Protein AF-A0A6G2DAB9-F1 (afdb_monomer)

Structure (mmCIF, N/CA/C/O backbone):
data_AF-A0A6G2DAB9-F1
#
_entry.id   AF-A0A6G2DAB9-F1
#
loop_
_atom_site.group_PDB
_atom_site.id
_atom_site.type_symbol
_atom_site.label_atom_id
_atom_site.label_alt_id
_atom_site.label_comp_id
_atom_site.label_asym_id
_atom_site.label_entity_id
_atom_site.label_seq_id
_atom_site.pdbx_PDB_ins_code
_atom_site.Cartn_x
_atom_site.Cartn_y
_atom_site.Cartn_z
_atom_site.occupancy
_atom_site.B_iso_or_equiv
_atom_site.auth_seq_id
_atom_site.auth_comp_id
_atom_site.auth_asym_id
_atom_site.auth_atom_id
_atom_site.pdbx_PDB_model_num
ATOM 1 N N . MET A 1 1 ? 15.845 13.151 -18.694 1.00 89.69 1 MET A N 1
ATOM 2 C CA . MET A 1 1 ? 15.745 11.701 -18.415 1.00 89.69 1 MET A CA 1
ATOM 3 C C . MET A 1 1 ? 14.285 11.336 -18.323 1.00 89.69 1 MET A C 1
ATOM 5 O O . MET A 1 1 ? 13.542 12.091 -17.696 1.00 89.69 1 MET A O 1
ATOM 9 N N . LYS A 1 2 ? 13.896 10.218 -18.931 1.00 93.94 2 LYS A N 1
ATOM 10 C CA . LYS A 1 2 ? 12.526 9.715 -18.904 1.00 93.94 2 LYS A CA 1
ATOM 11 C C . LYS A 1 2 ? 12.480 8.292 -18.353 1.00 93.94 2 LYS A C 1
ATOM 13 O O . LYS A 1 2 ? 13.452 7.550 -18.479 1.00 93.94 2 LYS A O 1
ATOM 18 N N . VAL A 1 3 ? 11.355 7.914 -17.763 1.00 96.38 3 VAL A N 1
ATOM 19 C CA . VAL A 1 3 ? 11.037 6.535 -17.371 1.00 96.38 3 VAL A CA 1
ATOM 20 C C . VAL A 1 3 ? 9.708 6.157 -18.009 1.00 96.38 3 VAL A C 1
ATOM 22 O O . VAL A 1 3 ? 8.808 6.987 -18.091 1.00 96.38 3 VAL A O 1
ATOM 25 N N . ARG A 1 4 ? 9.565 4.913 -18.457 1.00 97.38 4 ARG A N 1
ATOM 26 C CA . ARG A 1 4 ? 8.278 4.355 -18.881 1.00 97.38 4 ARG A CA 1
ATOM 27 C C . ARG A 1 4 ? 8.070 2.968 -18.294 1.00 97.38 4 ARG A C 1
ATOM 29 O O . ARG A 1 4 ? 9.035 2.256 -18.013 1.00 97.38 4 ARG A O 1
ATOM 36 N N . TYR A 1 5 ? 6.806 2.601 -18.158 1.00 98.25 5 TYR A N 1
ATOM 37 C CA . TYR A 1 5 ? 6.356 1.350 -17.565 1.00 98.25 5 TYR A CA 1
ATOM 38 C C . TYR A 1 5 ? 5.652 0.543 -18.644 1.00 98.25 5 TYR A C 1
ATOM 40 O O . TYR A 1 5 ? 4.740 1.057 -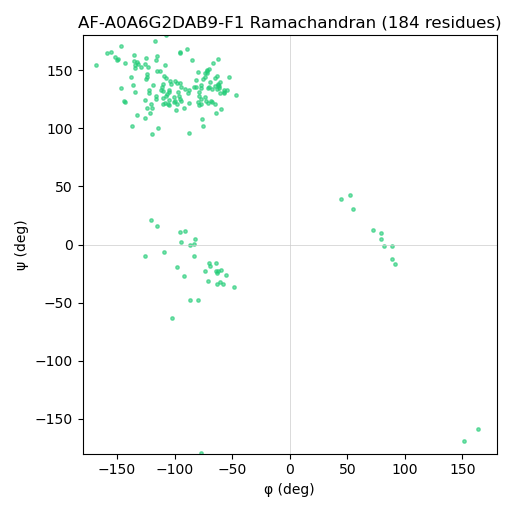19.294 1.00 98.25 5 TYR A O 1
ATOM 48 N N . VAL A 1 6 ? 6.099 -0.688 -18.863 1.00 98.19 6 VAL A N 1
ATOM 49 C CA . VAL A 1 6 ? 5.565 -1.564 -19.908 1.00 98.19 6 VAL A CA 1
ATOM 50 C C . VAL A 1 6 ? 5.281 -2.957 -19.364 1.00 98.19 6 VAL A C 1
ATOM 52 O O . VAL A 1 6 ? 5.867 -3.365 -18.359 1.00 98.19 6 VAL A O 1
ATOM 55 N N . ASP A 1 7 ? 4.391 -3.686 -20.029 1.00 98.00 7 ASP A N 1
ATOM 56 C CA . ASP A 1 7 ? 4.236 -5.121 -19.808 1.00 98.00 7 ASP A CA 1
ATOM 57 C C . ASP A 1 7 ? 5.345 -5.938 -20.496 1.00 98.00 7 ASP A C 1
ATOM 59 O O . ASP A 1 7 ? 6.233 -5.401 -21.162 1.00 98.00 7 ASP A O 1
ATOM 63 N N . GLU A 1 8 ? 5.286 -7.262 -20.356 1.00 96.88 8 GLU A N 1
ATOM 64 C CA . GLU A 1 8 ? 6.243 -8.194 -20.966 1.00 96.88 8 GLU A CA 1
ATOM 65 C C . GLU A 1 8 ? 6.231 -8.190 -22.504 1.00 96.88 8 GLU A C 1
ATOM 67 O O . GLU A 1 8 ? 7.171 -8.685 -23.120 1.00 96.88 8 GLU A O 1
ATOM 72 N N . GLN A 1 9 ? 5.190 -7.638 -23.133 1.00 96.12 9 GLN A N 1
ATOM 73 C CA . GLN A 1 9 ? 5.093 -7.465 -24.583 1.00 96.12 9 GLN A CA 1
ATOM 74 C C . GLN A 1 9 ? 5.561 -6.069 -25.030 1.00 96.12 9 GLN A C 1
ATOM 76 O O . GLN A 1 9 ? 5.505 -5.753 -26.218 1.00 96.12 9 GLN A O 1
ATOM 81 N N . GLY A 1 10 ? 6.019 -5.224 -24.099 1.00 95.44 10 GLY A N 1
ATOM 82 C CA . GLY A 1 10 ? 6.454 -3.858 -24.370 1.00 95.44 10 GLY A CA 1
ATOM 83 C C . GLY A 1 10 ? 5.308 -2.854 -24.526 1.00 95.44 10 GLY A C 1
ATOM 84 O O . GLY A 1 10 ? 5.553 -1.716 -24.932 1.00 95.44 10 GLY A O 1
ATOM 85 N N . ARG A 1 11 ? 4.062 -3.231 -24.212 1.00 96.62 11 ARG A N 1
ATOM 86 C CA . ARG A 1 11 ? 2.914 -2.315 -24.257 1.00 96.62 11 ARG A CA 1
ATOM 87 C C . ARG A 1 11 ? 2.938 -1.406 -23.036 1.00 96.62 11 ARG A C 1
ATOM 89 O O . ARG A 1 11 ? 3.193 -1.861 -21.925 1.00 96.62 11 ARG A O 1
ATOM 96 N N . LEU A 1 12 ? 2.658 -0.121 -23.240 1.00 97.50 12 LEU A N 1
ATOM 97 C CA . LEU A 1 12 ? 2.648 0.871 -22.165 1.00 97.50 12 LEU A CA 1
ATOM 98 C C . LEU A 1 12 ? 1.567 0.568 -21.124 1.00 97.50 12 LEU A C 1
ATOM 100 O O . LEU A 1 12 ? 0.409 0.326 -21.465 1.00 97.50 12 LEU A O 1
ATOM 104 N N . LEU A 1 13 ? 1.953 0.647 -19.852 1.00 97.56 13 LEU A N 1
ATOM 105 C CA . LEU A 1 13 ? 1.062 0.494 -18.711 1.00 97.56 13 LEU A CA 1
ATOM 106 C C . LEU A 1 13 ? 0.580 1.860 -18.224 1.00 97.56 13 LEU A C 1
ATOM 108 O O . LEU A 1 13 ? 1.370 2.740 -17.881 1.00 97.56 13 LEU A O 1
ATOM 112 N N . SER A 1 14 ? -0.739 2.019 -18.140 1.00 95.50 14 SER A N 1
ATOM 113 C CA . SER A 1 14 ? -1.374 3.212 -17.579 1.00 95.50 14 SER A CA 1
ATOM 114 C C . SER A 1 14 ? -1.525 3.061 -16.071 1.00 95.50 14 SER A C 1
ATOM 116 O O . SER A 1 14 ? -2.478 2.443 -15.603 1.00 95.50 14 SER A O 1
ATOM 118 N N . LEU A 1 15 ? -0.586 3.608 -15.301 1.00 95.81 15 LEU A N 1
ATOM 119 C CA . LEU A 1 15 ? -0.609 3.549 -13.838 1.00 95.81 15 LEU A CA 1
ATOM 120 C C . LEU A 1 15 ? -1.856 4.249 -13.277 1.00 95.81 15 LEU A C 1
ATOM 122 O O . LEU A 1 15 ? -2.177 5.369 -13.668 1.00 95.81 15 LEU A O 1
ATOM 126 N N . LYS A 1 16 ? -2.532 3.606 -12.317 1.00 94.88 16 LYS A N 1
ATOM 127 C CA . LYS A 1 16 ? -3.641 4.206 -11.557 1.00 94.88 16 LYS A CA 1
ATOM 128 C C . LYS A 1 16 ? -3.154 5.291 -10.590 1.00 94.88 16 LYS A C 1
ATOM 130 O O . LYS A 1 16 ? -3.889 6.227 -10.300 1.00 94.88 16 LYS A O 1
ATOM 135 N N . ASN A 1 17 ? -1.934 5.139 -10.076 1.00 92.12 17 ASN A N 1
ATOM 136 C CA . ASN A 1 17 ? -1.260 6.115 -9.229 1.00 92.12 17 ASN A CA 1
ATOM 137 C C . ASN A 1 17 ? 0.171 6.301 -9.736 1.00 92.12 17 ASN A C 1
ATOM 139 O O . ASN A 1 17 ? 0.986 5.386 -9.637 1.00 92.12 17 ASN A O 1
ATOM 143 N N . ASP A 1 18 ? 0.454 7.477 -10.277 1.00 94.12 18 ASP A N 1
ATOM 144 C CA . ASP A 1 18 ? 1.765 7.880 -10.781 1.00 94.12 18 ASP A CA 1
ATOM 145 C C . ASP A 1 18 ? 2.383 9.044 -9.987 1.00 94.12 18 ASP A C 1
ATOM 147 O O . ASP A 1 18 ? 3.367 9.664 -10.404 1.00 94.12 18 ASP A O 1
ATOM 151 N N . THR A 1 19 ? 1.844 9.304 -8.794 1.00 91.81 19 THR A N 1
ATOM 152 C CA . THR A 1 19 ? 2.362 10.318 -7.875 1.00 91.81 19 THR A CA 1
ATOM 153 C C . THR A 1 19 ? 3.826 10.038 -7.541 1.00 91.81 19 THR A C 1
ATOM 155 O O . THR A 1 19 ? 4.196 8.925 -7.173 1.00 91.81 19 THR A O 1
ATOM 158 N N . GLY A 1 20 ? 4.670 11.066 -7.639 1.00 90.38 20 GLY A N 1
ATOM 159 C CA . GLY A 1 20 ? 6.094 10.971 -7.303 1.00 90.38 20 GLY A CA 1
ATOM 160 C C . GLY A 1 20 ? 6.977 10.376 -8.403 1.00 90.38 20 GLY A C 1
ATOM 161 O O . GLY A 1 20 ? 8.196 10.324 -8.232 1.00 90.38 20 GLY A O 1
ATOM 162 N N . ILE A 1 21 ? 6.410 9.979 -9.548 1.00 94.06 21 ILE A N 1
ATOM 163 C CA . ILE A 1 21 ? 7.203 9.465 -10.666 1.00 94.06 21 ILE A CA 1
ATOM 164 C C . ILE A 1 21 ? 7.842 10.609 -11.464 1.00 94.06 21 ILE A C 1
ATOM 166 O O . ILE A 1 21 ? 9.038 10.578 -11.756 1.00 94.06 21 ILE A O 1
ATOM 170 N N . GLY A 1 22 ? 7.059 11.633 -11.800 1.00 92.38 22 GLY A N 1
ATOM 171 C CA . GLY A 1 22 ? 7.504 12.767 -12.607 1.00 92.38 22 GLY A CA 1
ATOM 172 C C . GLY A 1 22 ? 6.367 13.386 -13.415 1.00 92.38 22 GLY A C 1
ATOM 173 O O . GLY A 1 22 ? 5.200 13.064 -13.210 1.00 92.38 22 GLY A O 1
ATOM 174 N N . GLU A 1 23 ? 6.714 14.274 -14.344 1.00 93.88 23 GLU A N 1
ATOM 175 C CA . GLU A 1 23 ? 5.753 14.884 -15.273 1.00 93.88 23 GLU A CA 1
ATOM 176 C C . GLU A 1 23 ? 5.433 13.895 -16.400 1.00 93.88 23 GLU A C 1
ATOM 178 O O . GLU A 1 23 ? 6.340 13.461 -17.112 1.00 93.88 23 GLU A O 1
ATOM 183 N N . LYS A 1 24 ? 4.159 13.515 -16.537 1.00 94.62 24 LYS A N 1
ATOM 184 C CA . LYS A 1 24 ? 3.695 12.570 -17.557 1.00 94.62 24 LYS A CA 1
ATOM 185 C C . LYS A 1 24 ? 3.550 13.254 -18.915 1.00 94.62 24 LYS A C 1
ATOM 187 O O . LYS A 1 24 ? 2.907 14.296 -19.022 1.00 94.62 24 LYS A O 1
ATOM 192 N N . GLU A 1 25 ? 4.095 12.635 -19.951 1.00 94.00 25 GLU A N 1
ATOM 193 C CA . GLU A 1 25 ? 3.938 13.045 -21.345 1.00 94.00 25 GLU A CA 1
ATOM 194 C C . GLU A 1 25 ? 2.794 12.281 -22.034 1.00 94.00 25 GLU A C 1
ATOM 196 O O . GLU A 1 25 ? 2.301 11.258 -21.550 1.00 94.00 25 GLU A O 1
ATOM 201 N N . SER A 1 26 ? 2.352 12.780 -23.191 1.00 93.06 26 SER A N 1
ATOM 202 C CA . SER A 1 26 ? 1.262 12.177 -23.975 1.00 93.06 26 SER A CA 1
ATOM 203 C C . SER A 1 26 ? 1.592 10.783 -24.514 1.00 93.06 26 SER A C 1
ATOM 205 O O . SER A 1 26 ? 0.681 10.001 -24.772 1.00 93.06 26 SER A O 1
ATOM 207 N N . ASP A 1 27 ? 2.879 10.459 -24.653 1.00 91.69 27 ASP A N 1
ATOM 208 C CA . ASP A 1 27 ? 3.379 9.144 -25.064 1.00 91.69 27 ASP A CA 1
ATOM 209 C C . ASP A 1 27 ? 3.457 8.132 -23.904 1.00 91.69 27 ASP A C 1
ATOM 211 O O . ASP A 1 27 ? 3.946 7.020 -24.088 1.00 91.69 27 ASP A O 1
ATOM 215 N N . GLY A 1 28 ? 2.995 8.504 -22.704 1.00 91.88 28 GLY A N 1
ATOM 216 C CA . GLY A 1 28 ? 3.000 7.647 -21.520 1.00 91.88 28 GLY A CA 1
ATOM 217 C C . GLY A 1 28 ? 4.350 7.549 -20.805 1.00 91.88 28 GLY A C 1
ATOM 218 O O . GLY A 1 28 ? 4.465 6.794 -19.838 1.00 91.88 28 GLY A O 1
ATOM 219 N N . THR A 1 29 ? 5.368 8.296 -21.241 1.00 95.44 29 THR A N 1
ATOM 220 C CA . THR A 1 29 ? 6.634 8.409 -20.510 1.00 95.44 29 THR A CA 1
ATOM 22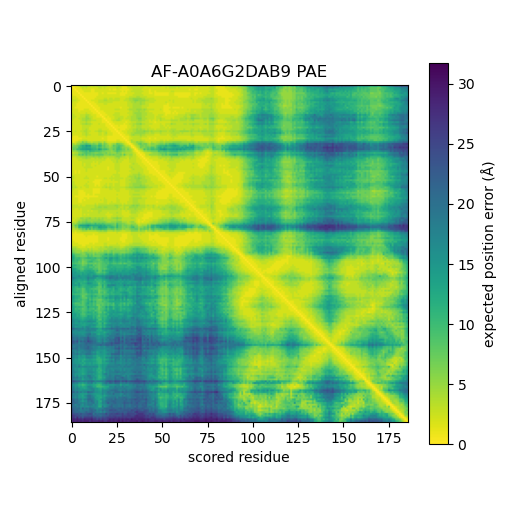1 C C . THR A 1 29 ? 6.567 9.485 -19.422 1.00 95.44 29 THR A C 1
ATOM 223 O O . THR A 1 29 ? 5.708 10.366 -19.426 1.00 95.44 29 THR A O 1
ATOM 226 N N . TYR A 1 30 ? 7.463 9.388 -18.441 1.00 95.62 30 TYR A N 1
ATOM 227 C CA . TYR A 1 30 ? 7.535 10.273 -17.286 1.00 95.62 30 TYR A CA 1
ATOM 228 C C . TYR A 1 30 ? 8.889 10.968 -17.236 1.00 95.62 30 TYR A C 1
ATOM 230 O O . TYR A 1 30 ? 9.931 10.318 -17.123 1.00 95.62 30 TYR A O 1
ATOM 238 N N . ILE A 1 31 ? 8.890 12.296 -17.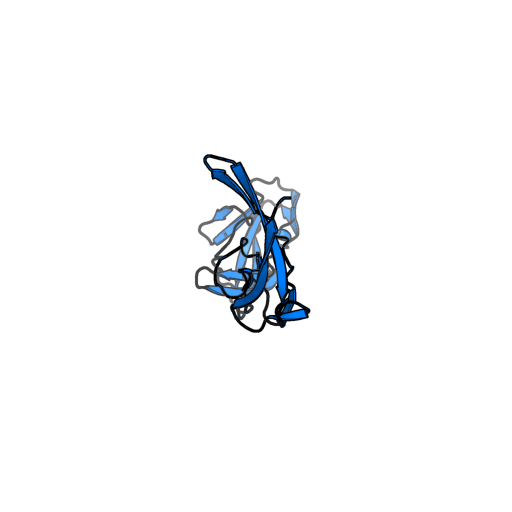264 1.00 93.19 31 ILE A N 1
ATOM 239 C CA . ILE A 1 31 ? 10.092 13.111 -17.106 1.00 93.19 31 ILE A CA 1
ATOM 240 C C . ILE A 1 31 ? 10.471 13.126 -15.621 1.00 93.19 31 ILE A C 1
ATOM 242 O O . ILE A 1 31 ? 9.820 13.778 -14.806 1.00 93.19 31 ILE A O 1
ATOM 246 N N . THR A 1 32 ? 11.555 12.432 -15.270 1.00 89.69 32 THR A N 1
ATOM 247 C CA . THR A 1 32 ? 12.025 12.308 -13.875 1.00 89.69 32 THR A CA 1
ATOM 248 C C . THR A 1 32 ? 13.034 13.381 -13.485 1.00 89.69 32 THR A C 1
ATOM 250 O O . THR A 1 32 ? 13.156 13.735 -12.319 1.00 89.69 32 THR A O 1
ATOM 253 N N . ASN A 1 33 ? 13.777 13.898 -14.465 1.00 81.88 33 ASN A N 1
ATOM 254 C CA . ASN A 1 33 ? 14.790 14.928 -14.272 1.00 81.88 33 ASN A CA 1
ATOM 255 C C . ASN A 1 33 ? 14.652 15.964 -15.390 1.00 81.88 33 ASN A C 1
ATOM 257 O O . ASN A 1 33 ? 15.059 15.718 -16.534 1.00 81.88 33 ASN A O 1
ATOM 261 N N . LYS A 1 34 ? 14.041 17.105 -15.059 1.00 79.56 34 LYS A N 1
ATOM 262 C CA . LYS A 1 34 ? 13.788 18.217 -15.983 1.00 79.56 34 LYS A CA 1
ATOM 263 C C . LYS A 1 34 ? 15.037 19.099 -16.084 1.00 79.56 34 LYS A C 1
ATOM 265 O O . LYS A 1 34 ? 15.637 19.425 -15.065 1.00 79.56 34 LYS A O 1
ATOM 270 N N . LYS A 1 35 ? 15.410 19.494 -17.310 1.00 73.75 35 LYS A N 1
ATOM 271 C CA . LYS A 1 35 ? 16.451 20.507 -17.602 1.00 73.75 35 LYS A CA 1
ATOM 272 C C . LYS A 1 35 ? 17.819 20.265 -16.920 1.00 73.75 35 LYS A C 1
ATOM 274 O O . LYS A 1 35 ? 18.424 21.201 -16.412 1.00 73.75 35 LYS A O 1
ATOM 279 N N . GLN A 1 36 ? 18.304 19.022 -16.896 1.00 77.56 36 GLN A N 1
ATOM 280 C CA . GLN A 1 36 ? 19.645 18.708 -16.377 1.00 77.56 36 GLN A CA 1
ATOM 281 C C . GLN A 1 36 ? 20.740 19.015 -17.406 1.00 77.56 36 GLN A C 1
ATOM 283 O O . GLN A 1 36 ? 20.514 18.875 -18.609 1.00 77.56 36 GLN A O 1
ATOM 288 N N . LEU A 1 37 ? 21.922 19.403 -16.922 1.00 85.25 37 LEU A N 1
ATOM 289 C CA . LEU A 1 37 ? 23.104 19.610 -17.755 1.00 85.25 37 LEU A CA 1
ATOM 290 C C . LEU A 1 37 ? 23.655 18.265 -18.253 1.00 85.25 37 LEU A C 1
ATOM 292 O O . LEU A 1 37 ? 23.544 17.230 -17.591 1.00 85.25 37 LEU A O 1
ATOM 296 N N . ILE A 1 38 ? 24.271 18.283 -19.434 1.00 86.06 38 ILE A N 1
ATOM 297 C CA . ILE A 1 38 ? 25.007 17.129 -19.958 1.00 86.06 38 ILE A CA 1
ATOM 298 C C . ILE A 1 38 ? 26.171 16.821 -19.006 1.00 86.06 38 ILE A C 1
ATOM 300 O O . ILE A 1 38 ? 26.851 17.727 -18.531 1.00 86.06 38 ILE A O 1
ATOM 304 N N . GLY A 1 39 ? 26.392 15.539 -18.725 1.00 85.12 39 GLY A N 1
ATOM 305 C CA . GLY A 1 39 ? 27.423 15.061 -17.806 1.00 85.12 39 GLY A CA 1
ATOM 306 C C . GLY A 1 39 ? 26.976 14.951 -16.347 1.00 85.12 39 GLY A C 1
ATOM 307 O O . GLY A 1 39 ? 27.661 14.293 -15.571 1.00 85.12 39 GLY A O 1
ATOM 308 N N . THR A 1 40 ? 25.824 15.513 -15.961 1.00 90.94 40 THR A N 1
ATOM 309 C CA . THR A 1 40 ? 25.283 15.337 -14.604 1.00 90.94 40 THR A CA 1
ATOM 310 C C . THR A 1 40 ? 24.821 13.897 -14.387 1.00 90.94 40 THR A C 1
ATOM 312 O O . THR A 1 40 ? 24.224 13.295 -15.282 1.00 90.94 40 THR A O 1
ATOM 315 N N . SER A 1 41 ? 25.073 13.336 -13.204 1.00 92.50 41 SER A N 1
ATOM 316 C CA . SER A 1 41 ? 24.590 12.001 -12.858 1.00 92.50 41 SER A CA 1
ATOM 317 C C . SER A 1 41 ? 23.077 11.988 -12.620 1.00 92.50 41 SER A C 1
ATOM 319 O O . SER A 1 41 ? 22.481 12.970 -12.182 1.00 92.50 41 SER A O 1
ATOM 321 N N . TYR A 1 42 ? 22.434 10.864 -12.920 1.00 92.12 42 TYR A N 1
ATOM 322 C CA . TYR A 1 42 ? 21.027 10.616 -12.633 1.00 92.12 42 TYR A CA 1
ATOM 323 C C . TYR A 1 42 ? 20.860 9.284 -11.902 1.00 92.12 42 TYR A C 1
ATOM 325 O O . TYR A 1 42 ? 21.647 8.349 -12.072 1.00 92.12 42 TYR A O 1
ATOM 333 N N . ASN A 1 43 ? 19.792 9.196 -11.113 1.00 93.56 43 ASN A N 1
ATOM 334 C CA . ASN A 1 43 ? 19.350 7.977 -10.453 1.00 93.56 43 ASN A CA 1
ATOM 335 C C . ASN A 1 43 ? 17.818 7.953 -10.448 1.00 93.56 43 ASN A C 1
ATOM 337 O O . ASN A 1 43 ? 17.190 8.889 -9.963 1.00 93.56 43 ASN A O 1
ATOM 341 N N . VAL A 1 44 ? 17.231 6.904 -11.022 1.00 94.38 44 VAL A N 1
ATOM 342 C CA . VAL A 1 44 ? 15.776 6.680 -11.055 1.00 94.38 44 VAL A CA 1
ATOM 343 C C . VAL A 1 44 ? 15.386 5.366 -10.377 1.00 94.38 44 VAL A C 1
ATOM 345 O O . VAL A 1 44 ? 14.323 4.812 -10.640 1.00 94.38 44 VAL A O 1
ATOM 348 N N . THR A 1 45 ? 16.244 4.837 -9.504 1.00 95.50 45 THR A N 1
ATOM 349 C CA . THR A 1 45 ? 15.983 3.581 -8.781 1.00 95.50 45 THR A CA 1
ATOM 350 C C . THR A 1 45 ? 14.727 3.684 -7.917 1.00 95.50 45 THR A C 1
ATOM 352 O O . THR A 1 45 ? 13.992 2.715 -7.787 1.00 95.50 45 THR A O 1
ATOM 355 N N . ASP A 1 46 ? 14.427 4.869 -7.390 1.00 94.81 46 ASP A N 1
ATOM 356 C CA . ASP A 1 46 ? 13.211 5.145 -6.620 1.00 94.81 46 ASP A CA 1
ATOM 357 C C . ASP A 1 46 ? 11.930 5.141 -7.477 1.00 94.81 46 ASP A C 1
ATOM 359 O O . ASP A 1 46 ? 10.828 5.018 -6.952 1.00 94.81 46 ASP A O 1
ATOM 363 N N . LYS A 1 47 ? 12.067 5.225 -8.806 1.00 95.12 47 LYS A N 1
ATOM 364 C CA . LYS A 1 47 ? 10.963 5.118 -9.774 1.00 95.12 47 LYS A CA 1
ATOM 365 C C . LYS A 1 47 ? 10.613 3.671 -10.106 1.00 95.12 47 LYS A C 1
ATOM 367 O O . LYS A 1 47 ? 9.591 3.415 -10.744 1.00 95.12 47 LYS A O 1
ATOM 372 N N . LYS A 1 48 ? 11.434 2.715 -9.665 1.00 95.44 48 LYS A N 1
ATOM 373 C CA . LYS A 1 48 ? 11.126 1.290 -9.732 1.00 95.44 48 LYS A CA 1
ATOM 374 C C . LYS A 1 48 ? 10.108 0.944 -8.648 1.00 95.44 48 LYS A C 1
ATOM 376 O O . LYS A 1 48 ? 10.451 0.754 -7.485 1.00 95.44 48 LYS A O 1
ATOM 381 N N . LEU A 1 49 ? 8.853 0.806 -9.055 1.00 95.81 49 LEU A N 1
ATOM 382 C CA . LEU A 1 49 ? 7.792 0.307 -8.186 1.00 95.81 49 LEU A CA 1
ATOM 383 C C . LEU A 1 49 ? 7.915 -1.210 -8.058 1.00 95.81 49 LEU A C 1
ATOM 385 O O . LEU A 1 49 ? 8.054 -1.878 -9.078 1.00 95.81 49 LEU A O 1
ATOM 389 N N . SER A 1 50 ? 7.810 -1.767 -6.851 1.00 94.69 50 SER A N 1
ATOM 390 C CA . SER A 1 50 ? 7.752 -3.229 -6.667 1.00 94.69 50 SER A CA 1
ATOM 391 C C . SER A 1 50 ? 6.510 -3.837 -7.321 1.00 94.69 50 SER A C 1
ATOM 393 O O . SER A 1 50 ? 6.545 -4.953 -7.836 1.00 94.69 50 SER A O 1
ATOM 395 N N . SER A 1 51 ? 5.411 -3.084 -7.317 1.00 94.81 51 SER A N 1
ATOM 396 C CA . SER A 1 51 ? 4.163 -3.437 -7.982 1.00 94.81 51 SER A CA 1
ATOM 397 C C . SER A 1 51 ? 3.349 -2.191 -8.305 1.00 94.81 51 SER A C 1
ATOM 399 O O . SER A 1 51 ? 3.623 -1.114 -7.774 1.00 94.81 51 SER A O 1
ATOM 401 N N . MET A 1 52 ? 2.348 -2.339 -9.163 1.00 94.75 52 MET A N 1
ATOM 402 C CA . MET A 1 52 ? 1.411 -1.274 -9.500 1.00 94.75 52 MET A CA 1
ATOM 403 C C . MET A 1 52 ? 0.041 -1.845 -9.852 1.00 94.75 52 MET A C 1
ATOM 405 O O . MET A 1 52 ? -0.090 -3.006 -10.233 1.00 94.75 52 MET A O 1
ATOM 409 N N . THR A 1 53 ? -0.978 -0.996 -9.768 1.00 95.31 53 THR A N 1
ATOM 410 C CA . THR A 1 53 ? -2.284 -1.240 -10.388 1.00 95.31 53 THR A CA 1
ATOM 411 C C . THR A 1 53 ? -2.454 -0.266 -11.538 1.00 95.31 53 THR A C 1
ATOM 413 O O . THR A 1 53 ? -2.101 0.910 -11.419 1.00 95.31 53 THR A O 1
ATOM 416 N N . THR A 1 54 ? -2.991 -0.753 -12.643 1.00 96.69 54 THR A N 1
ATOM 417 C CA . THR A 1 54 ? -3.264 0.053 -13.832 1.00 96.69 54 THR A CA 1
ATOM 418 C C . THR A 1 54 ? -4.707 0.557 -13.842 1.00 96.69 54 THR A C 1
ATOM 420 O O . THR A 1 54 ? -5.537 0.135 -13.035 1.00 96.69 54 THR A O 1
ATOM 423 N N . THR A 1 55 ? -5.010 1.536 -14.693 1.00 95.69 55 THR A N 1
ATOM 424 C CA . THR A 1 55 ? -6.332 2.186 -14.760 1.00 95.69 55 THR A CA 1
ATOM 425 C C . THR A 1 55 ? -7.464 1.232 -15.142 1.00 95.69 55 THR A C 1
ATOM 427 O O . THR A 1 55 ? -8.612 1.505 -14.807 1.00 95.69 55 THR A O 1
ATOM 430 N N . ASP A 1 56 ? -7.154 0.118 -15.807 1.00 94.69 56 ASP A N 1
ATOM 431 C CA . ASP A 1 56 ? -8.097 -0.960 -16.137 1.00 94.69 56 ASP A CA 1
ATOM 432 C C . ASP A 1 56 ? -8.312 -1.960 -14.977 1.00 94.69 56 ASP A C 1
ATOM 434 O O . ASP A 1 56 ? -9.090 -2.903 -15.101 1.00 94.69 56 ASP A O 1
ATOM 438 N N . GLY A 1 57 ? -7.646 -1.747 -13.837 1.00 91.62 57 GLY A N 1
ATOM 439 C CA . GLY A 1 57 ? -7.748 -2.583 -12.644 1.00 91.62 57 GLY A CA 1
ATOM 440 C C . GLY A 1 57 ? -6.775 -3.761 -12.598 1.00 91.62 57 GLY A C 1
ATOM 441 O O . GLY A 1 57 ? -6.758 -4.466 -11.590 1.00 91.62 57 GLY A O 1
ATOM 442 N N . LYS A 1 58 ? -5.935 -3.969 -13.618 1.00 95.50 58 LYS A N 1
ATOM 443 C CA . LYS A 1 58 ? -4.944 -5.051 -13.605 1.00 95.50 58 LYS A CA 1
ATOM 444 C C . LYS A 1 58 ? -3.778 -4.745 -12.674 1.00 95.50 58 LYS A C 1
ATOM 446 O O . LYS A 1 58 ? -3.316 -3.599 -12.587 1.00 95.50 58 LYS A O 1
ATOM 451 N N . TYR A 1 59 ? -3.278 -5.787 -12.016 1.00 95.88 59 TYR A N 1
ATOM 452 C CA . TYR A 1 59 ? -2.143 -5.716 -11.105 1.00 95.88 59 TYR A CA 1
ATOM 453 C C . TYR A 1 59 ? -0.884 -6.288 -11.751 1.00 95.88 59 TYR A C 1
ATOM 455 O O . TYR A 1 59 ? -0.916 -7.283 -12.471 1.00 95.88 59 TYR A O 1
ATOM 463 N N . TYR A 1 60 ? 0.234 -5.626 -11.490 1.00 97.50 60 TYR A N 1
ATOM 464 C CA . TYR A 1 60 ? 1.506 -5.922 -12.120 1.00 97.50 60 TYR A CA 1
ATOM 465 C C . TYR A 1 60 ? 2.623 -5.916 -11.083 1.00 97.50 60 TYR A C 1
ATOM 467 O O . TYR A 1 60 ? 2.694 -5.016 -10.243 1.00 97.50 60 TYR A O 1
ATOM 475 N N . THR A 1 61 ? 3.531 -6.888 -11.163 1.00 97.38 61 THR A N 1
ATOM 476 C CA . THR A 1 61 ? 4.742 -6.947 -10.331 1.00 97.38 61 THR A CA 1
ATOM 477 C C . THR A 1 61 ? 5.981 -6.664 -11.169 1.00 97.38 61 THR A C 1
ATOM 479 O O . THR A 1 61 ? 6.034 -7.004 -12.352 1.00 97.38 61 THR A O 1
ATOM 482 N N . PHE A 1 62 ? 6.970 -5.989 -10.580 1.00 98.00 62 PHE A N 1
ATOM 483 C CA . PHE A 1 62 ? 8.216 -5.689 -11.281 1.00 98.00 62 PHE A CA 1
ATOM 484 C C . PHE A 1 62 ? 8.914 -6.982 -11.697 1.00 98.00 62 PHE A C 1
ATOM 486 O O . PHE A 1 62 ? 9.124 -7.869 -10.867 1.00 98.00 62 PHE A O 1
ATOM 493 N N . LYS A 1 63 ? 9.309 -7.057 -12.968 1.00 97.56 63 LYS A N 1
ATOM 494 C CA . LYS A 1 63 ? 10.091 -8.167 -13.507 1.00 97.56 63 LYS A CA 1
ATOM 495 C C . LYS A 1 63 ? 11.550 -7.756 -13.647 1.00 97.56 63 LYS A C 1
ATOM 497 O O . LYS A 1 63 ? 12.412 -8.299 -12.960 1.00 97.56 63 LYS A O 1
ATOM 502 N N . GLU A 1 64 ? 11.816 -6.772 -14.498 1.00 97.56 64 GLU A N 1
ATOM 503 C CA . GLU A 1 64 ? 13.174 -6.361 -14.847 1.00 97.56 64 GLU A CA 1
ATOM 504 C C . GLU A 1 64 ? 13.230 -4.933 -15.400 1.00 97.56 64 GLU A C 1
ATOM 506 O O . GLU A 1 64 ? 12.214 -4.332 -15.748 1.00 97.56 64 GLU A O 1
ATOM 511 N N . ALA A 1 65 ? 14.436 -4.370 -15.453 1.00 97.31 65 ALA A N 1
ATOM 512 C CA . ALA A 1 65 ? 14.705 -3.193 -16.270 1.00 97.31 65 ALA A CA 1
ATOM 513 C C . ALA A 1 65 ? 15.169 -3.681 -17.647 1.00 97.31 65 ALA A C 1
ATOM 515 O O . ALA A 1 65 ? 16.013 -4.573 -17.718 1.00 97.31 65 ALA A O 1
ATOM 516 N N . ASP A 1 66 ? 14.625 -3.109 -18.718 1.00 96.75 66 ASP A N 1
ATOM 517 C CA . ASP A 1 66 ? 14.968 -3.502 -20.086 1.00 96.75 66 ASP A CA 1
ATOM 518 C C . ASP A 1 66 ? 16.434 -3.168 -20.382 1.00 96.75 66 ASP A C 1
ATOM 520 O O . ASP A 1 66 ? 16.848 -2.003 -20.325 1.00 96.75 66 ASP A O 1
ATOM 524 N N . THR A 1 67 ? 17.208 -4.195 -20.724 1.00 93.19 67 THR A N 1
ATOM 525 C CA . THR A 1 67 ? 18.640 -4.103 -21.022 1.00 93.19 67 THR A CA 1
ATOM 526 C C . THR A 1 67 ? 18.933 -3.365 -22.327 1.00 93.19 67 THR A C 1
ATOM 528 O O . THR A 1 67 ? 20.049 -2.881 -22.503 1.00 93.19 67 THR A O 1
ATOM 531 N N . ASN A 1 68 ? 17.941 -3.223 -23.212 1.00 93.06 68 ASN A N 1
ATOM 532 C CA . ASN A 1 68 ? 18.044 -2.431 -24.441 1.00 93.06 68 ASN A CA 1
ATOM 533 C C . ASN A 1 68 ? 17.703 -0.947 -24.221 1.00 93.06 68 ASN A C 1
ATOM 535 O O . ASN A 1 68 ? 17.729 -0.155 -25.165 1.00 93.06 68 ASN A O 1
ATOM 539 N N . SER A 1 69 ? 17.358 -0.558 -22.990 1.00 94.00 69 SER A N 1
ATOM 540 C CA . SER A 1 69 ? 17.039 0.819 -22.613 1.00 94.00 69 SER A CA 1
ATOM 541 C C . SER A 1 69 ? 18.150 1.456 -21.771 1.00 94.00 69 SER A C 1
ATOM 543 O O . SER A 1 69 ? 19.182 0.843 -21.497 1.00 94.00 69 SER A O 1
ATOM 545 N N . ALA A 1 70 ? 17.977 2.717 -21.366 1.00 93.94 70 ALA A N 1
ATOM 546 C CA . ALA A 1 70 ? 18.928 3.339 -20.452 1.00 93.94 70 ALA A CA 1
ATOM 547 C C . ALA A 1 70 ? 18.917 2.643 -19.076 1.00 93.94 70 ALA A C 1
ATOM 549 O O . ALA A 1 70 ? 17.863 2.265 -18.565 1.00 93.94 70 ALA A O 1
ATOM 550 N N . SER A 1 71 ? 20.089 2.531 -18.447 1.00 94.81 71 SER A N 1
ATOM 551 C CA . SER A 1 71 ? 20.233 2.020 -17.078 1.00 94.81 71 SER A CA 1
ATOM 552 C C . SER A 1 71 ? 19.513 2.898 -16.041 1.00 94.81 71 SER A C 1
ATOM 554 O O . SER A 1 71 ? 19.282 4.082 -16.263 1.00 94.81 71 SER A O 1
ATOM 556 N N . LEU A 1 72 ? 19.212 2.346 -14.858 1.00 94.12 72 LEU A N 1
ATOM 557 C CA . LEU A 1 72 ? 18.591 3.088 -13.739 1.00 94.12 72 LEU A CA 1
ATOM 558 C C . LEU A 1 72 ? 19.464 4.231 -13.196 1.00 94.12 72 LEU A C 1
ATOM 560 O O . LEU A 1 72 ? 18.959 5.176 -12.585 1.00 94.12 72 LEU A O 1
ATOM 564 N N . THR A 1 73 ? 20.775 4.127 -13.384 1.00 94.00 73 THR A N 1
ATOM 565 C CA . THR A 1 73 ? 21.764 5.117 -12.971 1.00 94.00 73 THR A CA 1
ATOM 566 C C . THR A 1 73 ? 22.746 5.367 -14.106 1.00 94.00 73 THR A C 1
ATOM 568 O O . THR A 1 73 ? 22.993 4.502 -14.948 1.00 94.00 73 THR A O 1
ATOM 571 N N . GLY A 1 74 ? 23.312 6.567 -14.145 1.00 92.19 74 GLY A N 1
ATOM 572 C CA . GLY A 1 74 ? 24.313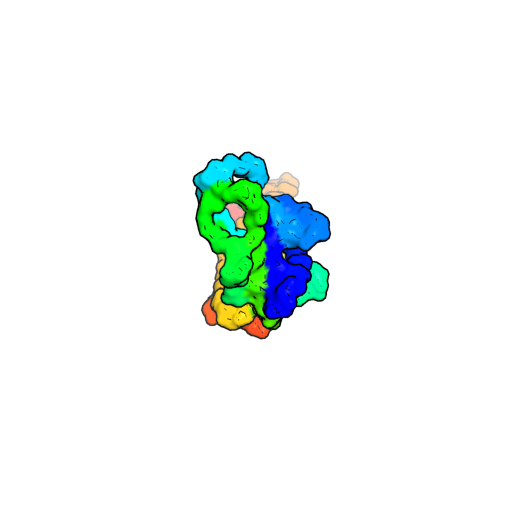 6.933 -15.140 1.00 92.19 74 GLY A CA 1
ATOM 573 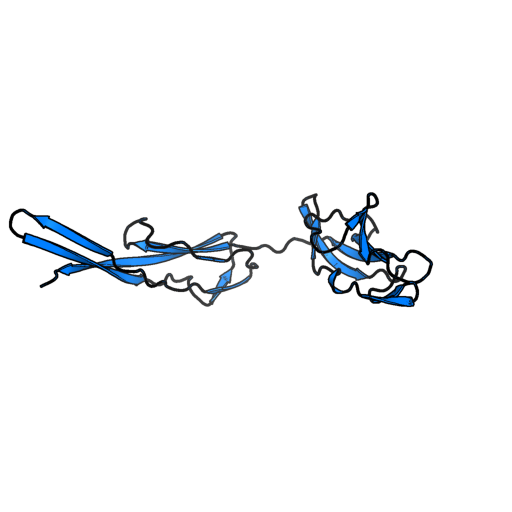C C . GLY A 1 74 ? 24.496 8.439 -15.211 1.00 92.19 74 GLY A C 1
ATOM 574 O O . GLY A 1 74 ? 24.135 9.147 -14.280 1.00 92.19 74 GLY A O 1
ATOM 575 N N . ASN A 1 75 ? 25.020 8.932 -16.331 1.00 91.31 75 ASN A N 1
ATOM 576 C CA . ASN A 1 75 ? 25.164 10.367 -16.593 1.00 91.31 75 ASN A CA 1
ATOM 577 C C . ASN A 1 75 ? 24.240 10.806 -17.729 1.00 91.31 75 ASN A C 1
ATOM 579 O O . ASN A 1 75 ? 23.945 10.020 -18.625 1.00 91.31 75 ASN A O 1
ATOM 583 N N . ILE A 1 76 ? 23.761 12.043 -17.713 1.00 86.94 76 ILE A N 1
ATOM 584 C CA . ILE A 1 76 ? 22.983 12.625 -18.808 1.00 86.94 76 ILE A CA 1
ATOM 585 C C . ILE A 1 76 ? 23.908 12.851 -20.011 1.00 86.94 76 ILE A C 1
ATOM 587 O O . ILE A 1 76 ? 25.025 13.338 -19.856 1.00 86.94 76 ILE A O 1
ATOM 591 N N . VAL A 1 77 ? 23.451 12.496 -21.211 1.00 85.38 77 VAL A N 1
ATOM 592 C CA . VAL A 1 77 ? 24.136 12.798 -22.483 1.00 85.38 77 VAL A CA 1
ATOM 593 C C . VAL A 1 77 ? 23.259 13.701 -23.345 1.00 85.38 77 VAL A C 1
ATOM 595 O O . VAL A 1 77 ? 22.127 13.998 -22.966 1.00 85.38 77 VAL A O 1
ATOM 598 N N . SER A 1 78 ? 23.788 14.146 -24.485 1.00 76.44 78 SER A N 1
ATOM 599 C CA . SER A 1 78 ? 23.077 14.989 -25.453 1.00 76.44 78 SER A CA 1
ATOM 600 C C . SER A 1 78 ? 21.787 14.355 -25.980 1.00 76.44 78 SER A C 1
ATOM 602 O O . SER A 1 78 ? 20.816 15.067 -26.219 1.00 76.44 78 SER A O 1
ATOM 604 N N . GLU A 1 79 ? 21.750 13.031 -26.133 1.00 76.19 79 GLU A N 1
ATOM 605 C CA . GLU A 1 79 ? 20.551 12.302 -26.544 1.00 76.19 79 GLU A CA 1
ATOM 606 C C . GLU A 1 79 ? 19.603 12.055 -25.364 1.00 76.19 79 GLU A C 1
ATOM 608 O O . GLU A 1 79 ? 20.005 11.657 -24.264 1.00 76.19 79 GLU A O 1
ATOM 613 N N . GLY A 1 80 ? 18.309 12.282 -25.598 1.00 76.75 80 GLY A N 1
ATOM 614 C CA . GLY A 1 80 ? 17.268 11.987 -24.623 1.00 76.75 80 GLY A CA 1
ATOM 615 C C . GLY A 1 80 ? 17.266 10.501 -24.268 1.00 76.75 80 GLY A C 1
ATOM 616 O O . GLY A 1 80 ? 17.008 9.655 -25.115 1.00 76.75 80 GLY A O 1
ATOM 617 N N . ARG A 1 81 ? 17.538 10.182 -23.001 1.00 87.62 81 ARG A N 1
ATOM 618 C CA . ARG A 1 81 ? 17.501 8.807 -22.492 1.00 87.62 81 ARG A CA 1
ATOM 619 C C . ARG A 1 81 ? 16.163 8.468 -21.851 1.00 87.62 81 ARG A C 1
ATOM 621 O O . ARG A 1 81 ? 15.628 9.268 -21.073 1.00 87.62 81 ARG A O 1
ATOM 628 N N . THR A 1 82 ? 15.710 7.250 -22.128 1.00 93.62 82 THR A N 1
ATOM 629 C CA . THR A 1 82 ? 14.510 6.644 -21.553 1.00 93.62 82 THR A CA 1
ATOM 630 C C . THR A 1 82 ? 14.869 5.305 -20.924 1.00 93.62 82 THR A C 1
ATOM 632 O O . THR A 1 82 ? 15.418 4.424 -21.584 1.00 93.62 82 THR A O 1
ATOM 635 N N . VAL A 1 83 ? 14.540 5.160 -19.647 1.00 96.38 83 VAL A N 1
ATOM 636 C CA . VAL A 1 83 ? 14.602 3.898 -18.909 1.00 96.38 83 VAL A CA 1
ATOM 637 C C . VAL A 1 83 ? 13.271 3.176 -19.085 1.00 96.38 83 VAL A C 1
ATOM 639 O O . VAL A 1 83 ? 12.213 3.776 -18.879 1.00 96.38 83 VAL A O 1
ATOM 642 N N . THR A 1 84 ? 13.308 1.898 -19.449 1.00 98.12 84 THR A N 1
ATOM 643 C CA . THR A 1 84 ? 12.103 1.068 -19.574 1.00 98.12 84 THR A CA 1
ATOM 644 C C . THR A 1 84 ? 12.061 0.052 -18.440 1.00 98.12 84 THR A C 1
ATOM 646 O O . THR A 1 84 ? 12.985 -0.741 -18.266 1.00 98.12 84 THR A O 1
ATOM 649 N N . LEU A 1 85 ? 10.989 0.091 -17.650 1.00 98.31 85 LEU A N 1
ATOM 650 C CA . LEU A 1 85 ? 10.742 -0.843 -16.558 1.00 98.31 85 LEU A CA 1
ATOM 651 C C . LEU A 1 85 ? 9.653 -1.826 -16.985 1.00 98.31 85 LEU A C 1
ATOM 653 O O . LEU A 1 85 ? 8.538 -1.411 -17.307 1.00 98.31 85 LEU A O 1
ATOM 657 N N . VAL A 1 86 ? 9.993 -3.112 -16.988 1.00 98.44 86 VAL A N 1
ATOM 658 C CA . VAL A 1 86 ? 9.132 -4.203 -17.446 1.00 98.44 86 VAL A CA 1
ATOM 659 C C . VAL A 1 86 ? 8.435 -4.838 -16.253 1.00 98.44 86 VAL A C 1
ATOM 661 O O . VAL A 1 86 ? 9.058 -5.194 -15.245 1.00 98.44 86 VAL A O 1
ATOM 664 N N . TYR A 1 87 ? 7.127 -5.006 -16.385 1.00 98.44 87 TYR A N 1
ATOM 665 C CA . TYR A 1 87 ? 6.273 -5.596 -15.374 1.00 98.44 87 TYR A CA 1
ATOM 666 C C . TYR A 1 87 ? 5.510 -6.791 -15.934 1.00 98.44 87 TYR A C 1
ATOM 668 O O . TYR A 1 87 ? 5.117 -6.812 -17.097 1.00 98.44 87 TYR A O 1
ATOM 676 N N . ARG A 1 88 ? 5.267 -7.778 -15.077 1.00 98.19 88 ARG A N 1
ATOM 677 C CA . ARG A 1 88 ? 4.448 -8.952 -15.393 1.00 98.19 88 ARG A CA 1
ATOM 678 C C . ARG A 1 88 ? 3.071 -8.814 -14.763 1.00 98.19 88 ARG A C 1
ATOM 680 O O . ARG A 1 88 ? 2.974 -8.381 -13.611 1.00 98.19 88 ARG A O 1
ATOM 687 N N . GLU A 1 89 ? 2.024 -9.173 -15.501 1.00 97.31 89 GLU A N 1
ATOM 688 C CA . GLU A 1 89 ? 0.668 -9.246 -14.946 1.00 97.31 89 GLU A CA 1
ATOM 689 C C . GLU A 1 89 ? 0.655 -10.306 -13.834 1.00 97.31 89 GLU A C 1
ATOM 691 O O . GLU A 1 89 ? 1.340 -11.330 -13.903 1.00 97.31 89 GLU A O 1
ATOM 696 N N . SER A 1 90 ? -0.021 -10.024 -12.729 1.00 93.56 90 SER A N 1
ATOM 697 C CA . SER A 1 90 ? -0.077 -10.898 -11.558 1.00 93.56 90 SER A CA 1
ATOM 698 C C . SER A 1 90 ? -1.404 -10.698 -10.841 1.00 93.56 90 SER A C 1
ATOM 700 O O . SER A 1 90 ? -2.032 -9.649 -10.967 1.00 93.56 90 SER A O 1
ATOM 702 N N . GLU A 1 91 ? -1.824 -11.676 -10.047 1.00 90.38 91 GLU A N 1
ATOM 703 C CA . GLU A 1 91 ? -2.974 -11.480 -9.168 1.00 90.38 91 GLU A CA 1
ATOM 704 C C . GLU A 1 91 ? -2.629 -10.453 -8.085 1.00 90.38 91 GLU A C 1
ATOM 706 O O . GLU A 1 91 ? -1.549 -10.493 -7.486 1.00 90.38 91 GLU A O 1
ATOM 711 N N . ALA A 1 92 ? -3.541 -9.507 -7.855 1.00 87.00 92 ALA A N 1
ATOM 712 C CA . ALA A 1 92 ? -3.398 -8.569 -6.755 1.00 87.00 92 ALA A CA 1
ATOM 713 C C . ALA A 1 92 ? -3.369 -9.347 -5.432 1.00 87.00 92 ALA A C 1
ATOM 715 O O . ALA A 1 92 ? -4.148 -10.293 -5.267 1.00 87.00 92 ALA A O 1
ATOM 716 N N . PRO A 1 93 ? -2.517 -8.957 -4.468 1.00 82.19 93 PRO A N 1
ATOM 717 C CA . PRO A 1 93 ? -2.572 -9.560 -3.151 1.00 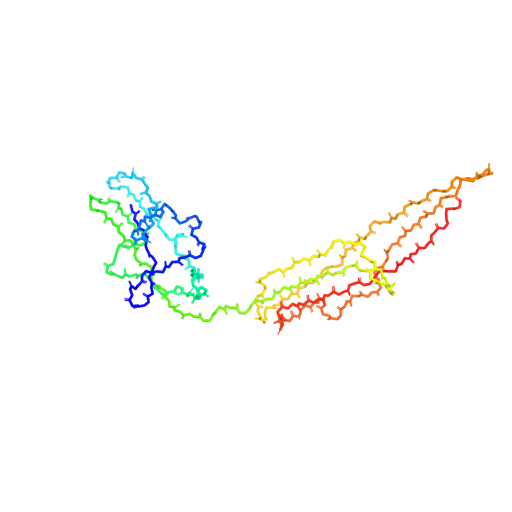82.19 93 PRO A CA 1
ATOM 718 C C . PRO A 1 93 ? -3.978 -9.362 -2.591 1.00 82.19 93 PRO A C 1
ATOM 720 O O . PRO A 1 93 ? -4.513 -8.252 -2.592 1.00 82.19 93 PRO A O 1
ATOM 723 N N . THR A 1 94 ? -4.584 -10.442 -2.106 1.00 84.06 94 THR A N 1
ATOM 724 C CA . THR A 1 94 ? -5.816 -10.298 -1.340 1.00 84.06 94 THR A CA 1
ATOM 725 C C . THR A 1 94 ? -5.445 -9.611 -0.031 1.00 84.06 94 THR A C 1
ATOM 727 O O . THR A 1 94 ? -4.562 -10.076 0.698 1.00 84.06 94 THR A O 1
ATOM 730 N N . THR A 1 95 ? -6.090 -8.486 0.252 1.00 86.50 95 THR A N 1
ATOM 731 C CA . THR A 1 95 ? -5.932 -7.767 1.512 1.00 86.50 95 THR A CA 1
ATOM 732 C C . THR A 1 95 ? -7.237 -7.765 2.292 1.00 86.50 95 THR A C 1
ATOM 734 O O . THR A 1 95 ? -8.318 -8.026 1.760 1.00 86.50 95 THR A O 1
ATOM 737 N N . ALA A 1 96 ? -7.133 -7.485 3.583 1.00 86.06 96 ALA A N 1
ATOM 738 C CA . ALA A 1 96 ? -8.267 -7.298 4.457 1.00 86.06 96 ALA A CA 1
ATOM 739 C C . ALA A 1 96 ? -8.098 -6.084 5.354 1.00 86.06 96 ALA A C 1
ATOM 741 O O . ALA A 1 96 ? -6.993 -5.610 5.623 1.00 86.06 96 ALA A O 1
ATOM 742 N N . THR A 1 97 ? -9.227 -5.657 5.903 1.00 89.56 97 THR A N 1
ATOM 743 C CA . THR A 1 97 ? -9.268 -4.636 6.943 1.00 89.56 97 THR A CA 1
ATOM 744 C C . THR A 1 97 ? -9.605 -5.262 8.291 1.00 89.56 97 THR A C 1
ATOM 746 O O . THR A 1 97 ? -10.621 -5.942 8.425 1.00 89.56 97 THR A O 1
ATOM 749 N N . VAL A 1 98 ? -8.794 -5.004 9.317 1.00 89.75 98 VAL A N 1
ATOM 750 C CA . VAL A 1 98 ? -9.121 -5.313 10.717 1.00 89.75 98 VAL A CA 1
ATOM 751 C C . VAL A 1 98 ? -9.691 -4.063 11.377 1.00 89.75 98 VAL A C 1
ATOM 753 O O . VAL A 1 98 ? -9.072 -3.002 11.355 1.00 89.75 98 VAL A O 1
ATOM 756 N N . THR A 1 99 ? -10.859 -4.185 11.999 1.00 91.75 99 THR A N 1
ATOM 757 C CA . THR A 1 99 ? -11.511 -3.109 12.753 1.00 91.75 99 THR A CA 1
ATOM 758 C C . THR A 1 99 ? -11.704 -3.523 14.206 1.00 91.75 99 THR A C 1
ATOM 760 O O . THR A 1 99 ? -12.435 -4.469 14.506 1.00 91.75 99 THR A O 1
ATOM 763 N N . ALA A 1 100 ? -11.074 -2.789 15.121 1.00 91.19 100 ALA A N 1
ATOM 764 C CA . ALA A 1 100 ? -11.293 -2.922 16.555 1.00 91.19 100 ALA A CA 1
ATOM 765 C C . ALA A 1 100 ? -12.385 -1.946 17.006 1.00 91.19 100 ALA A C 1
ATOM 767 O O . ALA A 1 100 ? -12.226 -0.731 16.893 1.00 91.19 100 ALA A O 1
ATOM 768 N N . ASN A 1 101 ? -13.489 -2.481 17.522 1.00 91.00 101 ASN A N 1
ATOM 769 C CA . ASN A 1 101 ? -14.617 -1.715 18.035 1.00 91.00 101 ASN A CA 1
ATOM 770 C C . ASN A 1 101 ? -14.675 -1.774 19.565 1.00 91.00 101 ASN A C 1
ATOM 772 O O . ASN A 1 101 ? -14.423 -2.821 20.168 1.00 91.00 101 ASN A O 1
ATOM 776 N N . TYR A 1 102 ? -15.071 -0.657 20.177 1.00 90.88 102 TYR A N 1
ATOM 777 C CA . TYR A 1 102 ? -15.180 -0.493 21.626 1.00 90.88 102 TYR A CA 1
ATOM 778 C C . TYR A 1 102 ? -16.627 -0.158 21.980 1.00 90.88 102 TYR A C 1
ATOM 780 O O . TYR A 1 102 ? -17.045 1.000 21.904 1.00 90.88 102 TYR A O 1
ATOM 788 N N . TYR A 1 103 ? -17.398 -1.184 22.330 1.00 90.44 103 TYR A N 1
ATOM 789 C CA . TYR A 1 103 ? -18.809 -1.046 22.684 1.00 90.44 103 TYR A CA 1
ATOM 790 C C . TYR A 1 103 ? -19.018 -1.258 24.180 1.00 90.44 103 TYR A C 1
ATOM 792 O O . TYR A 1 103 ? -18.258 -1.960 24.855 1.00 90.44 103 TYR A O 1
ATOM 800 N N . LYS A 1 104 ? -20.083 -0.668 24.707 1.00 88.44 104 LYS A N 1
ATOM 801 C CA . LYS A 1 104 ? -20.553 -0.959 26.058 1.00 88.44 104 LYS A CA 1
ATOM 802 C C . LYS A 1 104 ? -21.157 -2.364 26.123 1.00 88.44 104 LYS A C 1
ATOM 804 O O . LYS A 1 104 ? -21.953 -2.737 25.265 1.00 88.44 104 LYS A O 1
ATOM 809 N N . GLU A 1 105 ? -20.794 -3.116 27.161 1.00 88.19 105 GLU A N 1
ATOM 810 C CA . GLU A 1 105 ? -21.257 -4.479 27.453 1.00 88.19 105 GLU A CA 1
ATOM 811 C C . GLU A 1 105 ? -22.782 -4.585 27.311 1.00 88.19 105 GLU A C 1
ATOM 813 O O . GLU A 1 105 ? -23.526 -3.773 27.864 1.00 88.19 105 GLU A O 1
ATOM 818 N N . GLY A 1 106 ? -23.235 -5.575 26.538 1.00 84.50 106 GLY A N 1
ATOM 819 C CA . GLY A 1 106 ? -24.660 -5.825 26.305 1.00 84.50 106 GLY A CA 1
ATOM 820 C C . GLY A 1 106 ? -25.371 -4.806 25.404 1.00 84.50 106 GLY A C 1
ATOM 821 O O . GLY A 1 106 ? -26.596 -4.810 25.356 1.00 84.50 106 GLY A O 1
ATOM 822 N N . SER A 1 107 ? -24.650 -3.927 24.697 1.00 87.56 107 SER A N 1
ATOM 823 C CA . SER A 1 107 ? -25.249 -2.941 23.784 1.00 87.56 107 SER A CA 1
ATOM 824 C C . SER A 1 107 ? -24.362 -2.638 22.569 1.00 87.56 107 SER A C 1
ATOM 826 O O . SER A 1 107 ? -23.193 -3.012 22.528 1.00 87.56 107 SER A O 1
ATOM 828 N N . GLN A 1 108 ? -24.906 -1.905 21.592 1.00 85.94 108 GLN A N 1
ATOM 829 C CA . GLN A 1 108 ? -24.153 -1.351 20.454 1.00 85.94 108 GLN A CA 1
ATOM 830 C C . GLN A 1 108 ? -23.700 0.105 20.691 1.00 85.94 108 GLN A C 1
ATOM 832 O O . GLN A 1 108 ? -23.245 0.776 19.765 1.00 85.94 108 GLN A O 1
ATOM 837 N N . GLU A 1 109 ? -23.819 0.614 21.924 1.00 89.56 109 GLU A N 1
ATOM 838 C CA . GLU A 1 109 ? -23.366 1.960 22.290 1.00 89.56 109 GLU A CA 1
ATOM 839 C C . GLU A 1 109 ? -21.839 2.043 22.139 1.00 89.56 109 GLU A C 1
ATOM 841 O O . GLU A 1 109 ? -21.092 1.360 22.848 1.00 89.56 109 GLU A O 1
ATOM 846 N N . LYS A 1 110 ? -21.373 2.854 21.184 1.00 91.31 110 LYS A N 1
ATOM 847 C CA . LYS A 1 110 ? -19.949 3.049 20.891 1.00 91.31 110 LYS A CA 1
ATOM 848 C C . LYS A 1 110 ? -19.327 3.974 21.935 1.00 91.31 110 LYS A C 1
ATOM 850 O O . LYS A 1 110 ? -19.750 5.115 22.079 1.00 91.31 110 LYS A O 1
ATOM 855 N N . LEU A 1 111 ? -18.313 3.477 22.640 1.00 90.44 111 LEU A N 1
ATOM 856 C CA . LEU A 1 111 ? -17.635 4.201 23.722 1.00 90.44 111 LEU A CA 1
ATOM 857 C C . LEU A 1 111 ? -16.338 4.885 23.275 1.00 90.44 111 LEU A C 1
ATOM 859 O O . LEU A 1 111 ? -15.865 5.800 23.941 1.00 90.44 111 LEU A O 1
ATOM 863 N N . ALA A 1 112 ? -15.765 4.457 22.150 1.00 90.88 112 ALA A N 1
ATOM 864 C CA . ALA A 1 112 ? -14.648 5.124 21.490 1.00 90.88 112 ALA A CA 1
ATOM 865 C C . ALA A 1 112 ? -14.653 4.864 19.988 1.00 90.88 112 ALA A C 1
ATOM 867 O O . ALA A 1 112 ? -15.244 3.896 19.507 1.00 90.88 112 ALA A O 1
ATOM 868 N N . GLU A 1 113 ? -13.935 5.714 19.256 1.00 92.56 113 GLU A N 1
ATOM 869 C CA . GLU A 1 113 ? -13.628 5.499 17.845 1.00 92.56 113 GLU A CA 1
ATOM 870 C C . GLU A 1 113 ? -12.989 4.134 17.592 1.00 92.56 113 GLU A C 1
ATOM 872 O O . GLU A 1 113 ? -12.217 3.620 18.407 1.00 92.56 113 GLU A O 1
ATOM 877 N N . SER A 1 114 ? -13.337 3.556 16.445 1.00 92.12 114 SER A N 1
ATOM 878 C CA . SER A 1 114 ? -12.801 2.266 16.027 1.00 92.12 114 SER A CA 1
ATOM 879 C C . SER A 1 114 ? -11.373 2.451 15.539 1.00 92.12 114 SER A C 1
ATOM 881 O O . SER A 1 114 ? -11.077 3.435 14.865 1.00 92.12 114 SER A O 1
ATOM 883 N N . VAL A 1 115 ? -10.502 1.491 15.827 1.00 92.62 115 VAL A N 1
ATOM 884 C CA . VAL A 1 115 ? -9.155 1.465 15.248 1.00 92.62 115 VAL A CA 1
ATOM 885 C C . VAL A 1 115 ? -9.193 0.588 14.007 1.00 92.62 115 VAL A C 1
ATOM 887 O O . VAL A 1 115 ? -9.594 -0.574 14.085 1.00 92.62 115 VAL A O 1
ATOM 890 N N . ILE A 1 116 ? -8.789 1.152 12.871 1.00 91.94 116 ILE A N 1
ATOM 891 C CA . ILE A 1 116 ? -8.819 0.491 11.566 1.00 91.94 116 ILE A CA 1
ATOM 892 C C . ILE A 1 116 ? -7.381 0.207 11.131 1.00 91.94 116 ILE A C 1
ATOM 894 O O . ILE A 1 116 ? -6.551 1.111 11.086 1.00 91.94 116 ILE A O 1
ATOM 898 N N . LYS A 1 117 ? -7.097 -1.055 10.805 1.00 89.56 117 LYS A N 1
ATOM 899 C CA . LYS A 1 117 ? -5.861 -1.501 10.155 1.00 89.56 117 LYS A CA 1
ATOM 900 C C . LYS A 1 117 ? -6.233 -2.026 8.770 1.00 89.56 117 LYS A C 1
ATOM 902 O O . LYS A 1 117 ? -6.779 -3.123 8.665 1.00 89.56 117 LYS A O 1
ATOM 907 N N . ALA A 1 118 ? -6.026 -1.205 7.747 1.00 90.06 118 ALA A N 1
ATOM 908 C CA . ALA A 1 118 ? -6.357 -1.520 6.358 1.00 90.06 118 ALA A CA 1
ATOM 909 C C . ALA A 1 118 ? -5.189 -2.212 5.637 1.00 90.06 118 ALA A C 1
ATOM 911 O O . ALA A 1 118 ? -4.072 -2.243 6.152 1.00 90.06 118 ALA A O 1
ATOM 912 N N . ASP A 1 119 ? -5.476 -2.751 4.450 1.00 87.44 119 ASP A N 1
ATOM 913 C CA . ASP A 1 119 ? -4.496 -3.312 3.510 1.00 87.44 119 ASP A CA 1
ATOM 914 C C . ASP A 1 119 ? -3.581 -4.401 4.097 1.00 87.44 119 ASP A C 1
ATOM 916 O O . ASP A 1 119 ? -2.442 -4.587 3.669 1.00 87.44 119 ASP A O 1
ATOM 920 N N . LEU A 1 120 ? -4.086 -5.162 5.072 1.00 88.38 120 LEU A N 1
ATOM 921 C CA . LEU A 1 120 ? -3.353 -6.282 5.653 1.00 88.38 120 LEU A CA 1
ATOM 922 C C . LEU A 1 120 ? -3.408 -7.478 4.705 1.00 88.38 120 LEU A C 1
ATOM 924 O O . LEU A 1 120 ? -4.495 -7.915 4.333 1.00 88.38 120 LEU A O 1
ATOM 928 N N . ALA A 1 121 ? -2.256 -8.028 4.332 1.00 86.06 121 ALA A N 1
ATOM 929 C CA . ALA A 1 121 ? -2.198 -9.204 3.470 1.00 86.06 121 ALA A CA 1
ATOM 930 C C . ALA A 1 121 ? -2.880 -10.415 4.131 1.00 86.06 121 ALA A C 1
ATOM 932 O O . ALA A 1 121 ? -2.657 -10.698 5.311 1.00 86.06 121 ALA A O 1
ATOM 933 N N . ILE A 1 122 ? -3.679 -11.171 3.371 1.00 84.88 122 ILE A N 1
ATOM 934 C CA . ILE A 1 122 ? -4.189 -12.465 3.848 1.00 84.88 122 ILE A CA 1
ATOM 935 C C . ILE A 1 122 ? -2.999 -13.346 4.277 1.00 84.88 122 ILE A C 1
ATOM 937 O O . ILE A 1 122 ? -1.995 -13.449 3.576 1.00 84.88 122 ILE A O 1
ATOM 941 N N . GLY A 1 123 ? -3.104 -13.966 5.452 1.00 81.75 123 GLY A N 1
ATOM 942 C CA . GLY A 1 123 ? -2.065 -14.786 6.073 1.00 81.75 123 GLY A CA 1
ATOM 943 C C . GLY A 1 123 ? -1.123 -14.031 7.015 1.00 81.75 123 GLY A C 1
ATOM 944 O O . GLY A 1 123 ? -0.491 -14.680 7.846 1.00 81.75 123 GLY A O 1
ATOM 945 N N . SER A 1 124 ? -1.056 -12.693 6.967 1.00 85.75 124 SER A N 1
ATOM 946 C CA . SER A 1 124 ? -0.230 -11.929 7.912 1.00 85.75 124 SER A CA 1
ATOM 947 C C . SER A 1 124 ? -0.818 -11.963 9.322 1.00 85.75 124 SER A C 1
ATOM 949 O O . SER A 1 124 ? -2.039 -12.023 9.488 1.00 85.75 124 SER A O 1
ATOM 951 N N . GLU A 1 125 ? 0.027 -11.867 10.346 1.00 89.50 125 GLU A N 1
ATOM 952 C CA . GLU A 1 125 ? -0.445 -11.717 11.722 1.00 89.50 125 GLU A CA 1
ATOM 953 C C . GLU A 1 125 ? -1.000 -10.313 11.987 1.00 89.50 125 GLU A C 1
ATOM 955 O O . GLU A 1 125 ? -0.508 -9.315 11.459 1.00 89.50 125 GLU A O 1
ATOM 960 N N . TYR A 1 126 ? -2.006 -10.223 12.856 1.00 87.56 126 TYR A N 1
ATOM 961 C CA . TYR A 1 126 ? -2.476 -8.955 13.400 1.00 87.56 126 TYR A CA 1
ATOM 962 C C . TYR A 1 126 ? -2.716 -9.030 14.907 1.00 87.56 126 TYR A C 1
ATOM 964 O O . TYR A 1 126 ? -2.955 -10.086 15.501 1.00 87.56 126 TYR A O 1
ATOM 972 N N . THR A 1 127 ? -2.695 -7.851 15.523 1.00 88.12 127 THR A N 1
ATOM 973 C CA . THR A 1 127 ? -3.084 -7.632 16.915 1.00 88.12 127 THR A CA 1
ATOM 974 C C . THR A 1 127 ? -4.026 -6.440 17.014 1.00 88.12 127 THR A C 1
ATOM 976 O O . THR A 1 127 ? -4.012 -5.538 16.172 1.00 88.12 127 THR A O 1
ATOM 979 N N . THR A 1 128 ? -4.844 -6.404 18.058 1.00 88.94 128 THR A N 1
ATOM 980 C CA . THR A 1 128 ? -5.617 -5.219 18.445 1.00 88.94 128 THR A CA 1
ATOM 981 C C . THR A 1 128 ? -5.322 -4.883 19.897 1.00 88.94 128 THR A C 1
ATOM 983 O O . THR A 1 128 ? -4.985 -5.768 20.683 1.00 88.94 128 THR A O 1
ATOM 986 N N . GLU A 1 129 ? -5.510 -3.626 20.278 1.00 86.19 129 GLU A N 1
ATOM 987 C CA . GLU A 1 129 ? -5.253 -3.157 21.640 1.00 86.19 129 GLU A CA 1
ATOM 988 C C . GLU A 1 129 ? -6.545 -2.706 22.324 1.00 86.19 129 GLU A C 1
ATOM 990 O O . GLU A 1 129 ? -7.505 -2.261 21.680 1.00 86.19 129 GLU A O 1
ATOM 995 N N . SER A 1 130 ? -6.594 -2.864 23.648 1.00 85.44 130 SER A N 1
ATOM 996 C CA . SER A 1 130 ? -7.640 -2.261 24.472 1.00 85.44 130 SER A CA 1
ATOM 997 C C . SER A 1 130 ? -7.426 -0.760 24.566 1.00 85.44 130 SER A C 1
ATOM 999 O O . SER A 1 130 ? -6.291 -0.299 24.616 1.00 85.44 130 SER A O 1
ATOM 1001 N N . LYS A 1 131 ? -8.522 -0.009 24.671 1.00 85.56 131 LYS A N 1
ATOM 1002 C CA . LYS A 1 131 ? -8.484 1.429 24.909 1.00 85.56 131 LYS A CA 1
ATOM 1003 C C . LYS A 1 131 ? -9.034 1.724 26.297 1.00 85.56 131 LYS A C 1
ATOM 1005 O O . LYS A 1 131 ? -10.089 1.200 26.659 1.00 85.56 131 LYS A O 1
ATOM 1010 N N . THR A 1 132 ? -8.332 2.559 27.053 1.00 86.88 132 THR A N 1
ATOM 1011 C CA . THR A 1 132 ? -8.879 3.156 28.273 1.00 86.88 132 THR A CA 1
ATOM 1012 C C . THR A 1 132 ? -9.902 4.204 27.861 1.00 86.88 132 THR A C 1
ATOM 1014 O O . THR A 1 132 ? -9.595 5.090 27.065 1.00 86.88 132 THR A O 1
ATOM 1017 N N . ILE A 1 133 ? -11.131 4.070 28.353 1.00 87.50 133 ILE A N 1
ATOM 1018 C CA . ILE A 1 133 ? -12.204 5.023 28.076 1.00 87.50 133 ILE A CA 1
ATOM 1019 C C . ILE A 1 133 ? -12.336 5.948 29.272 1.00 87.50 133 ILE A C 1
ATOM 1021 O O . ILE A 1 133 ? -12.575 5.487 30.390 1.00 87.50 133 ILE A O 1
ATOM 1025 N N . GLU A 1 134 ? -12.205 7.246 29.013 1.00 84.75 134 GLU A N 1
ATOM 1026 C CA . GLU A 1 134 ? -12.393 8.264 30.035 1.00 84.75 134 GLU A CA 1
ATOM 1027 C C . GLU A 1 134 ? -13.788 8.157 30.654 1.00 84.75 134 GLU A C 1
ATOM 1029 O O . GLU A 1 134 ? -14.813 8.016 29.977 1.00 84.75 134 GLU A O 1
ATOM 1034 N N . GLY A 1 135 ? -13.815 8.199 31.983 1.00 84.25 135 GLY A N 1
ATOM 1035 C CA . GLY A 1 135 ? -15.059 8.226 32.729 1.00 84.25 135 GLY A CA 1
ATOM 1036 C C . GLY A 1 135 ? -15.826 9.524 32.484 1.00 84.25 135 GLY A C 1
ATOM 1037 O O . GLY A 1 135 ? -15.252 10.561 32.165 1.00 84.25 135 GLY A O 1
ATOM 1038 N N . LYS A 1 136 ? -17.142 9.492 32.692 1.00 84.50 136 LYS A N 1
ATOM 1039 C CA . LYS A 1 136 ? -17.993 10.686 32.618 1.00 84.50 136 LYS A CA 1
ATOM 1040 C C . LYS A 1 136 ? -18.484 11.066 34.009 1.00 84.50 136 LYS A C 1
ATOM 1042 O O . LYS A 1 136 ? -19.010 10.217 34.732 1.00 84.50 136 LYS A O 1
ATOM 1047 N N . THR A 1 137 ? -18.363 12.344 34.355 1.00 84.38 137 THR A N 1
ATOM 1048 C CA . THR A 1 137 ? -19.004 12.927 35.541 1.00 84.38 137 THR A CA 1
ATOM 1049 C C . THR A 1 137 ? -20.295 13.618 35.121 1.00 84.38 137 THR A C 1
ATOM 1051 O O . THR A 1 137 ? -20.366 14.240 34.063 1.00 84.38 137 THR A O 1
ATOM 1054 N N . THR A 1 138 ? -21.352 13.478 35.911 1.00 84.12 138 THR A N 1
ATOM 1055 C CA . THR A 1 138 ? -22.622 14.175 35.687 1.00 84.12 138 THR A CA 1
ATOM 1056 C C . THR A 1 138 ? -23.104 14.742 37.007 1.00 84.12 138 THR A C 1
ATOM 1058 O O . THR A 1 138 ? -23.118 14.026 38.009 1.00 84.12 138 THR A O 1
ATOM 1061 N N . THR A 1 139 ? -23.481 16.014 36.986 1.00 86.44 139 THR A N 1
ATOM 1062 C CA . THR A 1 139 ? -23.998 16.740 38.141 1.00 86.44 139 THR A CA 1
ATOM 1063 C C . THR A 1 139 ? -25.473 17.029 37.904 1.00 86.44 139 THR A C 1
ATOM 1065 O O . THR A 1 139 ? -25.862 17.382 36.793 1.00 86.44 139 THR A O 1
ATOM 1068 N N . GLU A 1 140 ? -26.293 16.807 38.920 1.00 87.56 140 GLU A N 1
ATOM 1069 C CA . GLU A 1 140 ? -27.727 17.072 38.911 1.00 87.56 140 GLU A CA 1
ATOM 1070 C C . GLU A 1 140 ? -28.033 17.969 40.112 1.00 87.56 140 GLU A C 1
ATOM 1072 O O . GLU A 1 140 ? -27.936 17.517 41.257 1.00 87.56 140 GLU A O 1
ATOM 1077 N N . ASP A 1 141 ? -28.357 19.233 39.844 1.00 86.75 141 ASP A N 1
ATOM 1078 C CA . ASP A 1 141 ? -28.772 20.197 40.861 1.00 86.75 141 ASP A CA 1
ATOM 1079 C C . ASP A 1 141 ? -30.246 19.970 41.202 1.00 86.75 141 ASP A C 1
ATOM 1081 O O . ASP A 1 141 ? -31.118 19.976 40.331 1.00 86.75 141 ASP A O 1
ATOM 1085 N N . LYS A 1 142 ? -30.518 19.727 42.480 1.00 87.62 142 LYS A N 1
ATOM 1086 C CA . LYS A 1 142 ? -31.861 19.628 43.051 1.00 87.62 142 LYS A CA 1
ATOM 1087 C C . LYS A 1 142 ? -32.055 20.754 44.050 1.00 87.62 142 LYS A C 1
ATOM 1089 O O . LYS A 1 142 ? -31.080 21.263 44.594 1.00 87.62 142 LYS A O 1
ATOM 1094 N N . GLU A 1 143 ? -33.317 21.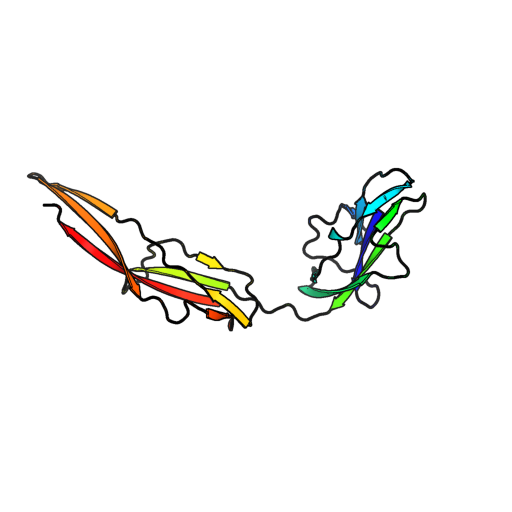068 44.321 1.00 86.56 143 GLU A N 1
ATOM 1095 C CA . GLU A 1 143 ? -33.744 22.162 45.203 1.00 86.56 143 GLU A CA 1
ATOM 1096 C C . GLU A 1 143 ? -32.999 22.173 46.553 1.00 86.56 143 GLU A C 1
ATOM 1098 O O . GLU A 1 143 ? -32.570 23.229 47.004 1.00 86.56 143 GLU A O 1
ATOM 1103 N N . ASP A 1 144 ? -32.699 20.989 47.103 1.00 88.69 144 ASP A N 1
ATOM 1104 C CA . ASP A 1 144 ? -32.033 20.853 48.406 1.00 88.69 144 ASP A CA 1
ATOM 1105 C C . ASP A 1 144 ? -30.575 20.354 48.345 1.00 88.69 144 ASP A C 1
ATOM 1107 O O . ASP A 1 144 ? -29.925 20.225 49.384 1.00 88.69 144 ASP A O 1
ATOM 1111 N N . ARG A 1 145 ? -30.059 19.954 47.169 1.00 83.62 145 ARG A N 1
ATOM 1112 C CA . ARG A 1 145 ? -28.734 19.301 47.060 1.00 83.62 145 ARG A CA 1
ATOM 1113 C C . ARG A 1 145 ? -28.207 19.173 45.638 1.00 83.62 145 ARG A C 1
ATOM 1115 O O . ARG A 1 145 ? -28.955 18.958 44.693 1.00 83.62 145 ARG A O 1
ATOM 1122 N N . VAL A 1 146 ? -26.885 19.109 45.531 1.00 85.88 146 VAL A N 1
ATOM 1123 C CA . VAL A 1 146 ? -26.172 18.771 44.295 1.00 85.88 146 VAL A CA 1
ATOM 1124 C C . VAL A 1 146 ? -25.792 17.289 44.302 1.00 85.88 146 VAL A C 1
ATOM 1126 O O . VAL A 1 146 ? -25.062 16.831 45.180 1.00 85.88 146 VAL A O 1
ATOM 1129 N N . ILE A 1 147 ? -26.254 16.516 43.316 1.00 83.69 147 ILE A N 1
ATOM 1130 C CA . ILE A 1 147 ? -25.881 15.103 43.153 1.00 83.69 147 ILE A CA 1
ATOM 1131 C C . ILE A 1 147 ? -24.779 14.992 42.102 1.00 83.69 147 ILE A C 1
ATOM 1133 O O . ILE A 1 147 ? -25.016 15.229 40.922 1.00 83.69 147 ILE A O 1
ATOM 1137 N N . THR A 1 148 ? -23.588 14.541 42.504 1.00 80.62 148 THR A N 1
ATOM 1138 C CA . THR A 1 148 ? -22.504 14.208 41.564 1.00 80.62 148 THR A CA 1
ATOM 1139 C C . THR A 1 148 ? -22.419 12.697 41.346 1.00 80.62 148 THR A C 1
ATOM 1141 O O . THR A 1 148 ? -22.270 11.929 42.295 1.00 80.62 148 THR A O 1
ATOM 1144 N N . ARG A 1 149 ? -22.454 12.254 40.086 1.00 84.12 149 ARG A N 1
ATOM 1145 C CA . ARG A 1 149 ? -22.295 10.847 39.685 1.00 84.12 149 ARG A CA 1
ATOM 1146 C C . ARG A 1 149 ? -21.034 10.676 38.848 1.00 84.12 149 ARG A C 1
ATOM 1148 O O . ARG A 1 149 ? -20.881 11.356 37.834 1.00 84.12 149 ARG A O 1
ATOM 1155 N N . LYS A 1 150 ? -20.168 9.729 39.225 1.00 83.75 150 LYS A N 1
ATOM 1156 C CA . LYS A 1 150 ? -19.006 9.329 38.420 1.00 83.75 150 LYS A CA 1
ATOM 1157 C C . LYS A 1 150 ? -19.279 7.983 37.751 1.00 83.75 150 LYS A C 1
ATOM 1159 O O . LYS A 1 150 ? -19.598 7.000 3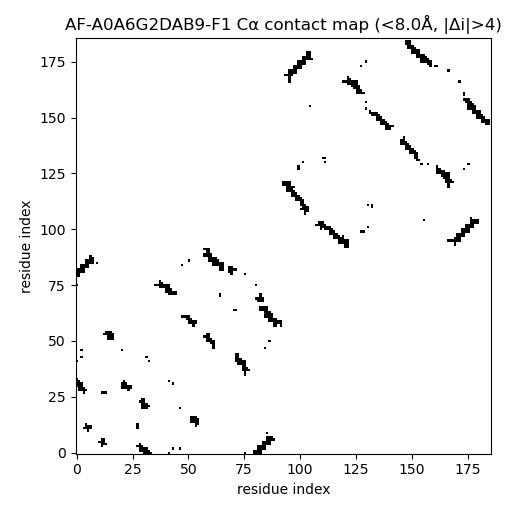8.416 1.00 83.75 150 LYS A O 1
ATOM 1164 N N . THR A 1 151 ? -19.159 7.955 36.428 1.00 84.12 151 THR A N 1
ATOM 1165 C CA . THR A 1 151 ? -19.217 6.740 35.612 1.00 84.12 151 THR A CA 1
ATOM 1166 C C . THR A 1 151 ? -17.812 6.381 35.158 1.00 84.12 151 THR A C 1
ATOM 1168 O O . THR A 1 151 ? -17.122 7.240 34.616 1.00 84.12 151 THR A O 1
ATOM 1171 N N . THR A 1 152 ? -17.409 5.124 35.323 1.00 86.44 152 THR A N 1
ATOM 1172 C CA . THR A 1 152 ? -16.169 4.587 34.733 1.00 86.44 152 THR A CA 1
ATOM 1173 C C . THR A 1 152 ? -16.471 3.354 33.887 1.00 86.44 152 THR A C 1
ATOM 1175 O O . THR A 1 152 ? -17.543 2.754 34.024 1.00 86.44 152 THR A O 1
ATOM 1178 N N . TYR A 1 153 ? -15.542 3.007 32.998 1.00 86.00 153 TYR A N 1
ATOM 1179 C CA . TYR A 1 153 ? -15.649 1.859 32.105 1.00 86.00 153 TYR A CA 1
ATOM 1180 C C . TYR A 1 153 ? -14.471 0.913 32.323 1.00 86.00 153 TYR A C 1
ATOM 1182 O O . TYR A 1 153 ? -13.324 1.354 32.353 1.00 86.00 153 TYR A O 1
ATOM 1190 N N . THR A 1 154 ? -14.746 -0.384 32.446 1.00 85.31 154 THR A N 1
ATOM 1191 C CA . THR A 1 154 ? -13.719 -1.426 32.603 1.00 85.31 154 THR A CA 1
ATOM 1192 C C . THR A 1 154 ? -13.854 -2.490 31.524 1.00 85.31 154 THR A C 1
ATOM 1194 O O . THR A 1 154 ? -14.960 -2.797 31.080 1.00 85.31 154 THR A O 1
ATOM 1197 N N . LEU A 1 155 ? -12.727 -3.033 31.053 1.00 87.75 155 LEU A N 1
ATOM 1198 C CA . LEU A 1 155 ? -12.719 -4.068 30.016 1.00 87.75 155 LEU A CA 1
ATOM 1199 C C . LEU A 1 155 ? -13.326 -5.361 30.561 1.00 87.75 155 LEU A C 1
ATOM 1201 O O . LEU A 1 155 ? -12.839 -5.910 31.543 1.00 87.75 155 LEU A O 1
ATOM 1205 N N . VAL A 1 156 ? -14.375 -5.841 29.899 1.00 84.88 156 VAL A N 1
ATOM 1206 C CA . VAL A 1 156 ? -15.084 -7.076 30.264 1.00 84.88 156 VAL A CA 1
ATOM 1207 C C . VAL A 1 156 ? -14.424 -8.275 29.623 1.00 84.88 156 VAL A C 1
ATOM 1209 O O . VAL A 1 156 ? -14.183 -9.284 30.275 1.00 84.88 156 VAL A O 1
ATOM 1212 N N . ALA A 1 157 ? -14.153 -8.168 28.324 1.00 80.81 157 ALA A N 1
ATOM 1213 C CA . ALA A 1 157 ? -13.630 -9.267 27.543 1.00 80.81 157 ALA A CA 1
ATOM 1214 C C . ALA A 1 157 ? -12.700 -8.755 26.450 1.00 80.81 157 ALA A C 1
ATOM 1216 O O . ALA A 1 157 ? -13.024 -7.819 25.708 1.00 80.81 157 ALA A O 1
ATOM 1217 N N . THR A 1 158 ? -11.563 -9.434 26.325 1.00 82.25 158 THR A N 1
ATOM 1218 C CA . THR A 1 158 ? -10.754 -9.367 25.117 1.00 82.25 158 THR A CA 1
ATOM 1219 C C . THR A 1 158 ? -11.266 -10.437 24.154 1.00 82.25 158 THR A C 1
ATOM 1221 O O . THR A 1 158 ? -11.306 -11.610 24.524 1.00 82.25 158 THR A O 1
ATOM 1224 N N . PRO A 1 159 ? -11.689 -10.070 22.938 1.00 81.06 159 PRO A N 1
ATOM 1225 C CA . PRO A 1 159 ? -12.192 -11.035 21.969 1.00 81.06 159 PRO A CA 1
ATOM 1226 C C . PRO A 1 159 ? -11.103 -12.039 21.575 1.00 81.06 159 PRO A C 1
ATOM 1228 O O . PRO A 1 159 ? -9.927 -11.693 21.459 1.00 81.06 159 PRO A O 1
ATOM 1231 N N . ALA A 1 160 ? -11.506 -13.288 21.331 1.00 81.88 160 ALA A N 1
ATOM 1232 C CA . ALA A 1 160 ? -10.588 -14.394 21.048 1.00 81.88 160 ALA A CA 1
ATOM 1233 C C . ALA A 1 160 ? -9.705 -14.166 19.806 1.00 81.88 160 ALA A C 1
ATOM 1235 O O . ALA A 1 160 ? -8.641 -14.771 19.678 1.00 81.88 160 ALA A O 1
ATOM 1236 N N . ASN A 1 161 ? -10.127 -13.287 18.893 1.00 80.19 161 ASN A N 1
ATOM 1237 C CA . ASN A 1 161 ? -9.381 -12.920 17.696 1.00 80.19 161 ASN A CA 1
ATOM 1238 C C . ASN A 1 161 ? -8.445 -11.707 17.880 1.00 80.19 161 ASN A C 1
ATOM 1240 O O . ASN A 1 161 ? -7.941 -11.177 16.900 1.00 80.19 161 ASN A O 1
ATOM 1244 N N . ALA A 1 162 ? -8.198 -11.245 19.109 1.00 78.69 162 ALA A N 1
ATOM 1245 C CA . ALA A 1 162 ? -7.411 -10.034 19.346 1.00 78.69 162 ALA A CA 1
ATOM 1246 C C . ALA A 1 162 ? -5.892 -10.168 19.114 1.00 78.69 162 ALA A C 1
ATOM 1248 O O . ALA A 1 162 ? -5.255 -9.132 18.915 1.00 78.69 162 ALA A O 1
ATOM 1249 N N . TYR A 1 163 ? -5.312 -11.375 19.171 1.00 77.06 163 TYR A N 1
ATOM 1250 C CA . TYR A 1 163 ? -3.853 -11.587 19.179 1.00 77.06 163 TYR A CA 1
ATOM 1251 C C . TYR A 1 163 ? -3.405 -12.744 18.286 1.00 77.06 163 TYR A C 1
ATOM 1253 O O . TYR A 1 163 ? -4.084 -13.773 18.252 1.00 77.06 163 TYR A O 1
ATOM 1261 N N . GLN A 1 164 ? -2.234 -12.573 17.646 1.00 71.38 164 GLN A N 1
ATOM 1262 C CA . GLN A 1 164 ? -1.515 -13.587 16.849 1.00 71.38 164 GLN A CA 1
ATOM 1263 C C . GLN A 1 164 ? -2.453 -14.361 15.914 1.00 71.38 164 GLN A C 1
ATOM 1265 O O . GLN A 1 164 ? -2.408 -15.584 15.792 1.00 71.38 164 GLN A O 1
ATOM 1270 N N . LYS A 1 165 ? -3.405 -13.638 15.321 1.00 77.50 165 LYS A N 1
ATOM 1271 C CA . LYS A 1 165 ? -4.347 -14.206 14.367 1.00 77.50 165 LYS A CA 1
ATOM 1272 C C . LYS A 1 165 ? -3.875 -13.883 12.971 1.00 77.50 165 LYS A C 1
ATOM 1274 O O . LYS A 1 165 ? -3.428 -12.770 12.709 1.00 77.50 165 LYS A O 1
ATOM 1279 N N . THR A 1 166 ? -4.021 -14.853 12.085 1.00 79.12 166 THR A N 1
ATOM 1280 C CA . THR A 1 166 ? -3.783 -14.663 10.664 1.00 79.12 166 THR A CA 1
ATOM 1281 C C . THR A 1 166 ? -5.008 -14.029 10.024 1.00 79.12 166 THR A C 1
ATOM 1283 O O . THR A 1 166 ? -6.156 -14.315 10.383 1.00 79.12 166 THR A O 1
ATOM 1286 N N . VAL A 1 167 ? -4.773 -13.121 9.087 1.00 79.31 167 VAL A N 1
ATOM 1287 C CA . VAL A 1 167 ? -5.849 -12.528 8.300 1.00 79.31 167 VAL A CA 1
ATOM 1288 C C . VAL A 1 167 ? -6.400 -13.586 7.334 1.00 79.31 167 VAL A C 1
ATOM 1290 O O . VAL A 1 167 ? -5.640 -14.122 6.539 1.00 79.31 167 VAL A O 1
ATOM 1293 N N . GLN A 1 168 ? -7.697 -13.909 7.387 1.00 77.06 168 GLN A N 1
ATOM 1294 C CA . GLN A 1 168 ? -8.306 -14.975 6.559 1.00 77.06 168 GLN A CA 1
ATOM 1295 C C . GLN A 1 168 ? -9.522 -14.528 5.724 1.00 77.06 168 GLN A C 1
ATOM 1297 O O . GLN A 1 168 ? -9.982 -15.278 4.871 1.00 77.06 168 GLN A O 1
ATOM 1302 N N . GLN A 1 169 ? -10.055 -13.323 5.952 1.00 71.62 169 GLN A N 1
ATOM 1303 C CA . GLN A 1 169 ? -11.259 -12.798 5.290 1.00 71.62 169 GLN A CA 1
ATOM 1304 C C . GLN A 1 169 ? -11.108 -11.300 5.013 1.00 71.62 169 GLN A C 1
ATOM 1306 O O . GLN A 1 169 ? -10.395 -10.636 5.755 1.00 71.62 169 GLN A O 1
ATOM 1311 N N . LEU A 1 170 ? -11.834 -10.761 4.026 1.00 70.62 170 LEU A N 1
ATOM 1312 C CA . LEU A 1 170 ? -11.772 -9.356 3.571 1.00 70.62 170 LEU A CA 1
ATOM 1313 C C . LEU A 1 170 ? -12.012 -8.307 4.676 1.00 70.62 170 LEU A C 1
ATOM 1315 O O . LEU A 1 170 ? -11.543 -7.171 4.585 1.00 70.62 170 LEU A O 1
ATOM 1319 N N . THR A 1 171 ? -12.748 -8.649 5.735 1.00 69.19 171 THR A N 1
ATOM 1320 C CA . THR A 1 171 ? -12.970 -7.749 6.876 1.00 69.19 171 THR A CA 1
ATOM 1321 C C . THR A 1 171 ? -13.018 -8.525 8.177 1.00 69.19 171 THR A C 1
ATOM 1323 O O . THR A 1 171 ? -13.846 -9.411 8.349 1.00 69.19 171 THR A O 1
ATOM 1326 N N . ILE A 1 172 ? -12.163 -8.177 9.129 1.00 72.12 172 ILE A N 1
ATOM 1327 C CA . ILE A 1 172 ? -12.091 -8.794 10.451 1.00 72.12 172 ILE A CA 1
ATOM 1328 C C . ILE A 1 172 ? -12.586 -7.783 11.476 1.00 72.12 172 ILE A C 1
ATOM 1330 O O . ILE A 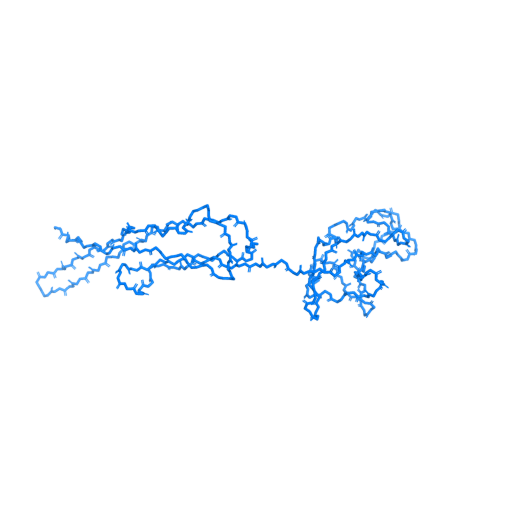1 172 ? -12.017 -6.705 11.620 1.00 72.12 172 ILE A O 1
ATOM 1334 N N . THR A 1 173 ? -13.639 -8.133 12.210 1.00 76.38 173 THR A N 1
ATOM 1335 C CA . THR A 1 173 ? -14.168 -7.289 13.287 1.00 76.38 173 THR A CA 1
ATOM 1336 C C . THR A 1 173 ? -13.807 -7.890 14.636 1.00 76.38 173 THR A C 1
ATOM 1338 O O . THR A 1 173 ? -14.038 -9.069 14.906 1.00 76.38 173 THR A O 1
ATOM 1341 N N . THR A 1 174 ? -13.247 -7.056 15.498 1.00 73.06 174 THR A N 1
ATOM 1342 C CA . THR A 1 174 ? -12.836 -7.412 16.848 1.00 73.06 174 THR A CA 1
ATOM 1343 C C . THR A 1 174 ? -13.590 -6.508 17.813 1.00 73.06 174 THR A C 1
ATOM 1345 O O . THR A 1 174 ? -13.396 -5.295 17.808 1.00 73.06 174 THR A O 1
ATOM 1348 N N . VAL A 1 175 ? -14.488 -7.077 18.618 1.00 77.31 175 VAL A N 1
ATOM 1349 C CA . VAL A 1 175 ? -15.334 -6.305 19.539 1.00 77.31 175 VAL A CA 1
ATOM 1350 C C . VAL A 1 175 ? -14.833 -6.460 20.966 1.00 77.31 175 VAL A C 1
ATOM 1352 O O . VAL A 1 175 ? -14.812 -7.563 21.508 1.00 77.31 175 VAL A O 1
ATOM 1355 N N . ARG A 1 176 ? -14.459 -5.343 21.589 1.00 79.31 176 ARG A N 1
ATOM 1356 C CA . ARG A 1 176 ? -14.151 -5.266 23.019 1.00 79.31 176 ARG A CA 1
ATOM 1357 C C . ARG A 1 176 ? -15.359 -4.700 23.750 1.00 79.31 176 ARG A C 1
ATOM 1359 O O . ARG A 1 176 ? -15.830 -3.612 23.417 1.00 79.31 176 ARG A O 1
ATOM 1366 N N . MET A 1 177 ? -15.851 -5.452 24.731 1.00 79.44 177 MET A N 1
ATOM 1367 C CA . MET A 1 177 ? -16.981 -5.052 25.569 1.00 79.44 177 MET A CA 1
ATOM 1368 C C . MET A 1 177 ? -16.480 -4.399 26.855 1.00 79.44 177 MET A C 1
ATOM 1370 O O . MET A 1 177 ? -15.549 -4.904 27.486 1.00 79.44 177 MET A O 1
ATOM 1374 N N . LEU A 1 178 ? -17.098 -3.284 27.237 1.00 81.00 178 LEU A N 1
ATOM 1375 C CA . LEU A 1 178 ? -16.741 -2.502 28.422 1.00 81.00 178 LEU A CA 1
ATOM 1376 C C . LEU A 1 178 ? -17.936 -2.365 29.372 1.00 81.00 178 LEU A C 1
ATOM 1378 O O . LEU A 1 178 ? -19.020 -1.958 28.956 1.00 81.00 178 LEU A O 1
ATOM 1382 N N . ARG A 1 179 ? -17.742 -2.649 30.658 1.00 82.19 179 ARG A N 1
ATOM 1383 C CA . ARG A 1 179 ? -18.785 -2.556 31.680 1.00 82.19 179 ARG A CA 1
ATOM 1384 C C . ARG A 1 179 ? -18.833 -1.150 32.242 1.00 82.19 179 ARG A C 1
ATOM 1386 O O . ARG A 1 179 ? -17.806 -0.600 32.628 1.00 82.19 179 ARG A O 1
ATOM 1393 N N . LYS A 1 180 ? -20.040 -0.596 32.349 1.00 80.12 180 LYS A N 1
ATOM 1394 C CA . LYS A 1 180 ? -20.297 0.662 33.056 1.00 80.12 180 LYS A CA 1
ATOM 1395 C C . LYS A 1 180 ? -20.339 0.409 34.566 1.00 80.12 180 LYS A C 1
ATOM 1397 O O . LYS A 1 180 ? -21.116 -0.429 35.015 1.00 80.12 180 LYS A O 1
ATOM 1402 N N . GLN A 1 181 ? -19.570 1.162 35.349 1.00 76.12 181 GLN A N 1
ATOM 1403 C CA . GLN A 1 181 ? -19.608 1.125 36.816 1.00 76.12 181 GLN A CA 1
ATOM 1404 C C . GLN A 1 181 ? -20.000 2.489 37.391 1.00 76.12 181 GLN A C 1
ATOM 1406 O O . GLN A 1 181 ? -19.529 3.530 36.919 1.00 76.12 181 GLN A O 1
ATOM 1411 N N . TRP A 1 182 ? -20.875 2.476 38.401 1.00 72.62 182 TRP A N 1
ATOM 1412 C CA . TRP A 1 182 ? -21.367 3.671 39.086 1.00 72.62 182 TRP A CA 1
ATOM 1413 C C . TRP A 1 182 ? -20.723 3.813 40.460 1.00 72.62 182 TRP A C 1
ATOM 1415 O O . TRP A 1 182 ? -20.707 2.863 41.239 1.00 72.62 182 TRP A O 1
ATOM 1425 N N . PHE A 1 183 ? -20.251 5.022 40.755 1.00 69.25 183 PHE A N 1
ATOM 1426 C CA . PHE A 1 183 ? -19.746 5.386 42.070 1.00 69.25 183 PHE A CA 1
ATOM 1427 C C . PHE A 1 183 ? -20.517 6.614 42.575 1.00 69.25 183 PHE A C 1
ATOM 1429 O O . PHE A 1 183 ? -20.445 7.674 41.931 1.00 69.25 183 PHE A O 1
ATOM 1436 N N . PRO A 1 184 ? -21.264 6.503 43.691 1.00 58.09 184 PRO A N 1
ATOM 1437 C CA . PRO A 1 184 ? -21.761 7.681 44.386 1.00 58.09 184 PRO A CA 1
ATOM 1438 C C . PRO A 1 184 ? -20.567 8.457 44.931 1.00 58.09 184 PRO A C 1
ATOM 1440 O O . PRO A 1 184 ? -19.649 7.858 45.494 1.00 58.09 184 PRO A O 1
ATOM 1443 N N . LYS A 1 185 ? -20.569 9.784 44.787 1.00 59.12 185 LYS A N 1
ATOM 1444 C CA . LYS A 1 185 ? -19.712 10.604 45.647 1.00 59.12 185 LYS A CA 1
ATOM 1445 C C . LYS A 1 185 ? -20.332 10.627 47.047 1.00 59.12 185 LYS A C 1
ATOM 1447 O O . LYS A 1 185 ? -21.528 10.899 47.158 1.00 59.12 185 LYS A O 1
ATOM 1452 N N . GLN A 1 186 ? -19.520 10.279 48.046 1.00 51.16 186 GLN A N 1
ATOM 1453 C CA . GLN A 1 186 ? -19.786 10.551 49.460 1.00 51.16 186 GLN A CA 1
ATOM 1454 C C . GLN A 1 186 ? -19.733 12.054 49.720 1.00 51.16 186 GLN A C 1
ATOM 1456 O O . GLN A 1 186 ? -18.925 12.727 49.033 1.00 51.16 186 GLN A O 1
#

pLDDT: mean 88.03, std 8.15, range [51.16, 98.44]

Organism: Streptococcus pneumoniae (NCBI:txid1313)

Sequence (186 aa):
MKVRYVDEQGRLLSLKNDTGIGEKESDGTYITNKKQLIGTSYNVTDKKLSSMTTTDGKYYTFKEADTNSASLTGNIVSEGRTVTLVYRESEAPTTATVTANYYKEGSQEKLAESVIKADLAIGSEYTTESKTIEGKTTTEDKEDRVITRKTTYTLVATPANAYQKTVQQLTITTVRMLRKQWFPKQ

Solvent-accessible surface area (backbone atoms only — not comparable to full-atom values): 10918 Å² total; per-residue (Å²): 73,33,39,34,44,22,36,86,86,68,48,78,54,56,59,61,75,58,83,93,50,49,55,74,46,97,87,62,35,22,41,62,46,80,94,69,59,72,67,42,74,50,74,49,64,87,65,61,54,72,55,51,46,28,72,88,69,52,27,30,36,56,71,47,68,42,84,93,38,43,67,58,56,52,60,40,56,95,63,90,47,46,27,38,40,30,23,39,83,45,84,66,80,60,47,17,33,41,36,39,37,37,24,33,57,97,51,86,54,71,70,52,85,64,50,74,46,67,77,38,47,60,64,41,73,46,72,65,81,88,76,90,51,84,56,52,75,49,77,48,83,48,99,90,47,75,46,56,41,43,36,42,57,44,83,70,46,82,43,90,74,33,56,85,30,59,38,84,56,64,66,42,80,42,62,32,30,25,41,82,43,85,43,78,67,130

Foldseek 3Di:
DKEFEAEPVRHGFAFPDCPPQACADPVRIHDNDPPDDFFAKDANVVNDDQKTAGPVGWIWGWDDKDPVFDDRIDTHHPDDGYTYTYIYTDDDFQWAKEKEFEAAPPDNHGQDDIDIDTRHGAFDFDADDDDFGDWDWDWDDDPVDIWIKIKGKDWDDFAPNHGRDGHHDRYHYTYIYIYIDIDGDD

Nearest PDB structures (foldseek):
  7kpj-assembly2_F  TM=3.264E-01  e=6.071E-02  Mediterraneibacter gnavus
  7lsa-assembly1_A  TM=3.973E-01  e=1.086E-01  Ruminococcus bromii
  6u9w-assembly1_C  TM=4.042E-01  e=5.434E+00  Rattus norvegicus
  7ttz-assembly1_C  TM=1.449E-01  e=2.332E+00  Staphylococcus aureus

Secondary structure (DSSP, 8-state):
-EEEEEETT-PBP-BS--TTT-EEPTTS-EESS-SPPTT-EEE-GGG--SEEEBTTS-EEEEEEE-TTS--SEEE--SSPPEEEEEEEEEPPPPEEEEEEEEEETTS--EEEEEEEEEEEETT-EE-----PPPPEEEEEEETTEEEEEEEEEEEEE--TTSSSEEP-SSEEEEEEEEEEEEEE--

Mean predicted aligned error: 9.43 Å

Radius of gyration: 27.91 Å; Cα contacts (8 Å, |Δi|>4): 397; chains: 1; bounding box: 61×37×76 Å

InterPro domains:
  IPR009459 MucBP domain [PF06458] (2-88)
  IPR009459 MucBP domain [PF06458] (97-171)